Protein AF-0000000069285780 (afdb_homodimer)

Sequence (252 aa):
YLRQAHPSAVRLYVVGGGGLVDELQKEGFICTGGPAEDDEKFTEEGFKSLADAVGEEMFDGVVVGWDTALTYRKVAKSALVFQRHPEAFFYATNDDAADRVGGWMLPGNGPLLGAIEAACAACAPEYLRQAHPSAVRLYVVGGGGLVDELQKEGFICTGGPAEDDEKFTEEGFKSLADAVGEEMFDGVVVGWDTALTYRKVAKSALVFQRHPEAFFYATNDDAADRVGGWMLPGNGPLLGAIEAACAACAPE

Nearest PDB structures (foldseek):
  7po7-assembly4_G  TM=7.158E-01  e=3.261E-06  Mus musculus
  2cfs-assembly1_A-2  TM=8.184E-01  e=3.081E-05  Homo sapiens
  5gyn-assembly1_A  TM=7.881E-01  e=4.528E-05  Homo sapiens
  9em1-assembly1_A  TM=7.673E-01  e=5.148E-05  Homo sapiens
  4bx2-assembly1_B  TM=8.198E-01  e=1.634E-04  Mus musculus

Foldseek 3Di:
DCCVVPVPFAEEEEAAAPVVVVVVVVVRHHYDHHPVCLPPDDDPVVLVVLLVVLLVDDHQAYEYAWHPSDDPVSLLSLLSNCQNPVNHYYYYPDQDQWDDDVPDIGGGRNVVVVSSVVSNVVSHDD/DCCVVPVPFAEEEEAAAPVVVVVVVVVRHHYDHHPVCLPPDDDPVVLVVLLVVLLVDDHQAYEYAWHPSDDPVSLLSLLSNCQNPVNHYYYYPDQDQWDDDVPDIGGGRNVVVVSSVVSNVVSHDD

Solvent-accessible surface area (backbone atoms only — not comparable to full-atom values): 13218 Å² total; per-residue (Å²): 110,66,59,76,77,39,70,84,56,44,30,32,39,33,44,20,37,61,69,56,52,51,54,44,42,73,72,66,36,46,76,42,52,29,62,83,44,52,83,58,76,59,46,78,77,51,46,59,56,46,51,52,52,50,57,73,43,78,49,43,26,40,38,38,43,55,34,68,56,38,37,36,38,60,41,44,49,55,19,42,45,44,55,63,28,74,83,34,45,80,45,64,79,57,63,49,42,49,42,81,53,91,98,40,56,37,59,32,24,23,18,55,49,50,16,40,52,42,18,30,60,51,31,45,74,132,108,65,60,76,78,39,70,84,54,44,29,32,40,33,43,21,38,60,68,57,54,51,56,44,41,72,74,65,36,47,76,42,52,27,63,84,43,51,83,58,78,59,44,77,77,52,46,59,56,46,50,52,53,50,56,74,42,78,47,41,26,38,39,38,43,55,34,68,58,38,36,36,38,59,39,42,48,55,19,39,46,43,55,62,28,73,81,34,44,80,45,64,78,58,62,47,43,49,42,82,54,89,97,39,55,38,59,33,22,23,19,56,49,51,17,40,53,42,18,30,62,52,30,46,74,130

Radius of gyration: 18.23 Å; Cα contacts (8 Å, |Δi|>4): 501; chains: 2; bounding box: 39×51×37 Å

pLDDT: mean 96.33, std 4.17, range [65.5, 98.88]

InterPro domains:
  IPR023214 HAD superfamily [G3DSA:3.40.50.1000] (1-124)
  IPR036412 HAD-like superfamily [SSF56784] (9-120)

Secondary structure (DSSP, 8-state):
-HHHH-TT--EEEEES-HHHHHHHHHTT-EEEEGGGGTTPPP-HHHHHHHHHHHHHS--SEEEE---TT-BHHHHHHHHHHHHH-TT-EEEES----EEEETTEEEE-HHHHHHHHHHHHHHT---/-HHHH-TT--EEEEES-HHHHHHHHHTT-EEEEGGGGTTPPP-HHHHHHHHHHHHHS---EEEE---TT-BHHHHHHHHHHHHH-TT-EEEES----EEEETTEEEE-HHHHHHHHHHHHHHT---

Structure (mmCIF, N/CA/C/O backbone):
data_AF-0000000069285780-model_v1
#
loop_
_entity.id
_entity.type
_entity.pdbx_description
1 polymer 'Phosphoglycerate kinase'
#
loop_
_atom_site.group_PDB
_atom_site.id
_atom_site.type_symbol
_atom_site.label_atom_id
_atom_site.label_alt_id
_atom_site.label_comp_id
_atom_site.label_asym_id
_atom_site.label_entity_id
_atom_site.label_seq_id
_atom_site.pdbx_PDB_ins_code
_atom_site.Cartn_x
_atom_site.Cartn_y
_atom_site.Cartn_z
_atom_site.occupancy
_atom_site.B_iso_or_equiv
_atom_site.auth_seq_id
_atom_site.auth_comp_id
_atom_site.auth_asym_id
_atom_site.auth_atom_id
_atom_site.pdbx_PDB_model_num
ATOM 1 N N . TYR A 1 1 ? 19.891 -16.516 -5.34 1 78.56 1 TYR A N 1
ATOM 2 C CA . TYR A 1 1 ? 19.281 -16.969 -4.098 1 78.56 1 TYR A CA 1
ATOM 3 C C . TYR A 1 1 ? 17.953 -17.656 -4.363 1 78.56 1 TYR A C 1
ATOM 5 O O . TYR A 1 1 ? 17.75 -18.812 -3.998 1 78.56 1 TYR A O 1
ATOM 13 N N . LEU A 1 2 ? 17.016 -17.094 -5.184 1 87.19 2 LEU A N 1
ATOM 14 C CA . LEU A 1 2 ? 15.68 -17.641 -5.391 1 87.19 2 LEU A CA 1
ATOM 15 C C . LEU A 1 2 ? 15.75 -18.969 -6.125 1 87.19 2 LEU A C 1
ATOM 17 O O . LEU A 1 2 ? 15.062 -19.938 -5.746 1 87.19 2 LEU A O 1
ATOM 21 N N . ARG A 1 3 ? 16.672 -19.094 -7.113 1 87.31 3 ARG A N 1
ATOM 22 C CA . ARG A 1 3 ? 16.812 -20.312 -7.906 1 87.31 3 ARG A CA 1
ATOM 23 C C . ARG A 1 3 ? 17.328 -21.453 -7.047 1 87.31 3 ARG A C 1
ATOM 25 O O . ARG A 1 3 ? 16.922 -22.609 -7.238 1 87.31 3 ARG A O 1
ATOM 32 N N . GLN A 1 4 ? 18.203 -21.141 -6.043 1 88.06 4 GLN A N 1
ATOM 33 C CA . GLN A 1 4 ? 18.719 -22.156 -5.148 1 88.06 4 GLN A CA 1
ATOM 34 C C . GLN A 1 4 ? 17.656 -22.641 -4.168 1 88.06 4 GLN A C 1
ATOM 36 O O . GLN A 1 4 ? 17.531 -23.844 -3.912 1 88.06 4 GLN A O 1
ATOM 41 N N . ALA A 1 5 ? 16.812 -21.719 -3.67 1 90.56 5 ALA A N 1
ATOM 42 C CA . ALA A 1 5 ? 15.797 -22.031 -2.666 1 90.56 5 ALA A CA 1
ATOM 43 C C . ALA A 1 5 ? 14.586 -22.688 -3.303 1 90.56 5 ALA A C 1
ATOM 45 O O . ALA A 1 5 ? 13.906 -23.516 -2.668 1 90.56 5 ALA A O 1
ATOM 46 N N . HIS A 1 6 ? 14.297 -22.266 -4.578 1 93.56 6 HIS A N 1
ATOM 47 C CA . HIS A 1 6 ? 13.148 -22.781 -5.312 1 93.56 6 HIS A CA 1
ATOM 48 C C . HIS A 1 6 ? 13.539 -23.203 -6.723 1 93.56 6 HIS A C 1
ATOM 50 O O . HIS A 1 6 ? 13.125 -22.578 -7.703 1 93.56 6 HIS A O 1
ATOM 56 N N . PRO A 1 7 ? 14.203 -24.297 -6.844 1 91 7 PRO A N 1
ATOM 57 C CA . PRO A 1 7 ? 14.789 -24.719 -8.117 1 91 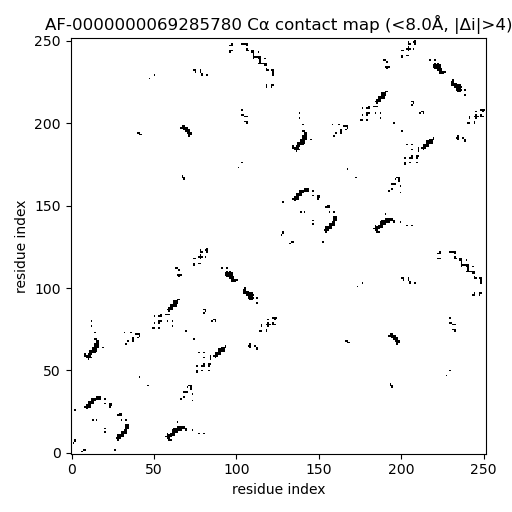7 PRO A CA 1
ATOM 58 C C . PRO A 1 7 ? 13.734 -25.031 -9.18 1 91 7 PRO A C 1
ATOM 60 O O . PRO A 1 7 ? 14.008 -24.922 -10.375 1 91 7 PRO A O 1
ATOM 63 N N . SER A 1 8 ? 12.516 -25.359 -8.781 1 93.88 8 SER A N 1
ATOM 64 C CA . SER A 1 8 ? 11.5 -25.75 -9.75 1 93.88 8 SER A CA 1
ATOM 65 C C . SER A 1 8 ? 10.617 -24.578 -10.133 1 93.88 8 SER A C 1
ATOM 67 O O . SER A 1 8 ? 9.781 -24.688 -11.031 1 93.88 8 SER A O 1
ATOM 69 N N . ALA A 1 9 ? 10.812 -23.453 -9.5 1 96 9 ALA A N 1
ATOM 70 C CA . ALA A 1 9 ? 9.969 -22.281 -9.758 1 96 9 ALA A CA 1
ATOM 71 C C . ALA A 1 9 ? 10.227 -21.719 -11.156 1 96 9 ALA A C 1
ATOM 73 O O . ALA A 1 9 ? 11.367 -21.656 -11.609 1 96 9 ALA A O 1
ATOM 74 N N . VAL A 1 10 ? 9.164 -21.344 -11.812 1 96.56 10 VAL A N 1
ATOM 75 C CA . VAL A 1 10 ? 9.281 -20.812 -13.164 1 96.56 10 VAL A CA 1
ATOM 76 C C . VAL A 1 10 ? 8.531 -19.484 -13.273 1 96.56 10 VAL A C 1
ATOM 78 O O . VAL A 1 10 ? 9.07 -18.5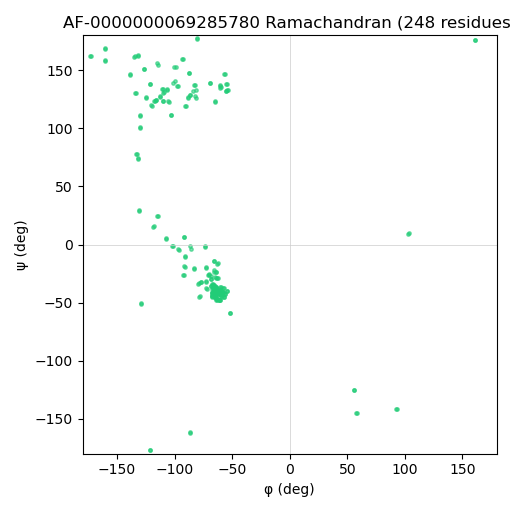 -13.781 1 96.56 10 VAL A O 1
ATOM 81 N N . ARG A 1 11 ? 7.289 -19.422 -12.852 1 98.25 11 ARG A N 1
ATOM 82 C CA . ARG A 1 11 ? 6.406 -18.281 -13.023 1 98.25 11 ARG A CA 1
ATOM 83 C C . ARG A 1 11 ? 6.227 -17.516 -11.719 1 98.25 11 ARG A C 1
ATOM 85 O O . ARG A 1 11 ? 5.805 -18.094 -10.711 1 98.25 11 ARG A O 1
ATOM 92 N N . LEU A 1 12 ? 6.562 -16.25 -11.781 1 98.56 12 LEU A N 1
ATOM 93 C CA . LEU A 1 12 ? 6.516 -15.422 -10.578 1 98.56 12 LEU A CA 1
ATOM 94 C C . LEU A 1 12 ? 5.582 -14.234 -10.773 1 98.56 12 LEU A C 1
ATOM 96 O O . LEU A 1 12 ? 5.559 -13.633 -11.852 1 98.56 12 LEU A O 1
ATOM 100 N N . TYR A 1 13 ? 4.801 -13.914 -9.812 1 98.81 13 TYR A N 1
ATOM 101 C CA . TYR A 1 13 ? 4.18 -12.594 -9.727 1 98.81 13 TYR A CA 1
ATOM 102 C C . TYR A 1 13 ? 5.086 -11.617 -8.992 1 98.81 13 TYR A C 1
ATOM 104 O O . TYR A 1 13 ? 5.527 -11.883 -7.875 1 98.81 13 TYR A O 1
ATOM 112 N N . VAL A 1 14 ? 5.359 -10.492 -9.602 1 98.88 14 VAL A N 1
ATOM 113 C CA . VAL A 1 14 ? 6.355 -9.562 -9.078 1 98.88 14 VAL A CA 1
ATOM 114 C C . VAL A 1 14 ? 5.691 -8.234 -8.727 1 98.88 14 VAL A C 1
ATOM 116 O O . VAL A 1 14 ? 4.969 -7.66 -9.547 1 98.88 14 VAL A O 1
ATOM 119 N N . VAL A 1 15 ? 5.84 -7.832 -7.523 1 98.81 15 VAL A N 1
ATOM 120 C CA . VAL A 1 15 ? 5.609 -6.457 -7.102 1 98.81 15 VAL A CA 1
ATOM 121 C C . VAL A 1 15 ? 6.941 -5.742 -6.914 1 98.81 15 VAL A C 1
ATOM 123 O O . VAL A 1 15 ? 7.707 -6.066 -6 1 98.81 15 VAL A O 1
ATOM 126 N N . GLY A 1 16 ? 7.234 -4.824 -7.719 1 98.62 16 GLY A N 1
ATOM 127 C CA . GLY A 1 16 ? 8.531 -4.172 -7.746 1 98.62 16 GLY A CA 1
ATOM 128 C C . GLY A 1 16 ? 8.812 -3.443 -9.047 1 98.62 16 GLY A C 1
ATOM 129 O O . GLY A 1 16 ? 7.992 -3.479 -9.969 1 98.62 16 GLY A O 1
ATOM 130 N N . GLY A 1 17 ? 9.906 -2.785 -9.086 1 97.75 17 GLY A N 1
ATOM 131 C CA . GLY A 1 17 ? 10.266 -1.99 -10.258 1 97.75 17 GLY A CA 1
ATOM 132 C C . GLY A 1 17 ? 10.852 -2.816 -11.383 1 97.75 17 GLY A C 1
ATOM 133 O O . GLY A 1 17 ? 10.969 -4.039 -11.266 1 97.75 17 GLY A O 1
ATOM 134 N N . GLY A 1 18 ? 11.125 -2.1 -12.477 1 97.94 18 GLY A N 1
ATOM 135 C CA . GLY A 1 18 ? 11.656 -2.744 -13.664 1 97.94 18 GLY A CA 1
ATOM 136 C C . GLY A 1 18 ? 12.969 -3.453 -13.43 1 97.94 18 GLY A C 1
ATOM 137 O O . GLY A 1 18 ? 13.234 -4.504 -14.016 1 97.94 18 GLY A O 1
ATOM 138 N N . GLY A 1 19 ? 13.836 -2.898 -12.594 1 97.81 19 GLY A N 1
ATOM 139 C CA . GLY A 1 19 ? 15.109 -3.521 -12.281 1 97.81 19 GLY A CA 1
ATOM 140 C C . GLY A 1 19 ? 14.969 -4.906 -11.688 1 97.81 19 GLY A C 1
ATOM 141 O O . GLY A 1 19 ? 15.719 -5.82 -12.039 1 97.81 19 GLY A O 1
ATOM 142 N N . LEU A 1 20 ? 14.016 -5.066 -10.797 1 98.06 20 LEU A N 1
ATOM 143 C CA . LEU A 1 20 ? 13.766 -6.367 -10.188 1 98.06 20 LEU A CA 1
ATOM 144 C C . LEU A 1 20 ? 13.289 -7.375 -11.227 1 98.06 20 LEU A C 1
ATOM 146 O O . LEU A 1 20 ? 13.773 -8.508 -11.273 1 98.06 20 LEU A O 1
ATOM 150 N N . VAL A 1 21 ? 12.344 -6.969 -12.094 1 98.44 21 VAL A N 1
ATOM 151 C CA . VAL A 1 21 ? 11.82 -7.84 -13.141 1 98.44 21 VAL A CA 1
ATOM 152 C C . VAL A 1 21 ? 12.953 -8.273 -14.062 1 98.44 21 VAL A C 1
ATOM 154 O O . VAL A 1 21 ? 13.078 -9.461 -14.383 1 98.44 21 VAL A O 1
ATOM 157 N N . ASP A 1 22 ? 13.82 -7.363 -14.43 1 98.38 22 ASP A N 1
ATOM 158 C CA . ASP A 1 22 ? 14.953 -7.656 -15.312 1 98.38 22 ASP A CA 1
ATOM 159 C C . ASP A 1 22 ? 15.875 -8.695 -14.688 1 98.38 22 ASP A C 1
ATOM 161 O O . ASP A 1 22 ? 16.312 -9.633 -15.359 1 98.38 22 ASP A O 1
ATOM 165 N N . GLU A 1 23 ? 16.203 -8.461 -13.43 1 97.38 23 GLU A N 1
ATOM 166 C CA . GLU A 1 23 ? 17.094 -9.367 -12.719 1 97.38 23 GLU A CA 1
ATOM 167 C C . GLU A 1 23 ? 16.531 -10.773 -12.664 1 97.38 23 GLU A C 1
ATOM 169 O O . GLU A 1 23 ? 17.234 -11.75 -12.906 1 97.38 23 GLU A O 1
ATOM 174 N N . LEU A 1 24 ? 15.242 -10.93 -12.375 1 97.81 24 LEU A N 1
ATOM 175 C CA . LEU A 1 24 ? 14.586 -12.227 -12.273 1 97.81 24 LEU A CA 1
ATOM 176 C C . LEU A 1 24 ? 14.531 -12.914 -13.633 1 97.81 24 LEU A C 1
ATOM 178 O O . LEU A 1 24 ? 14.75 -14.125 -13.734 1 97.81 24 LEU A O 1
ATOM 182 N N . GLN A 1 25 ? 14.227 -12.102 -14.664 1 97.69 25 GLN A N 1
ATOM 183 C CA . GLN A 1 25 ? 14.156 -12.656 -16.016 1 97.69 25 GLN A CA 1
ATOM 184 C C . GLN A 1 25 ? 15.531 -13.148 -16.469 1 97.69 25 GLN A C 1
ATOM 186 O O . GLN A 1 25 ? 15.625 -14.156 -17.172 1 97.69 25 GLN A O 1
ATOM 191 N N . LYS A 1 26 ? 16.562 -12.461 -16.078 1 96.69 26 LYS A N 1
ATOM 192 C CA . LYS A 1 26 ? 17.922 -12.883 -16.391 1 96.69 26 LYS A CA 1
ATOM 193 C C . LYS A 1 26 ? 18.234 -14.234 -15.75 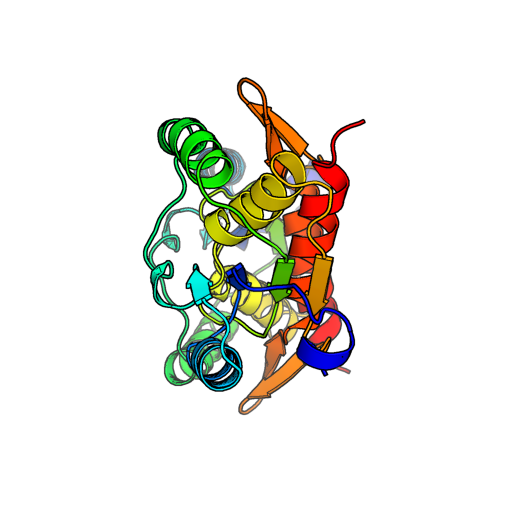1 96.69 26 LYS A C 1
ATOM 195 O O . LYS A 1 26 ? 19.031 -15.008 -16.281 1 96.69 26 LYS A O 1
ATOM 200 N N . GLU A 1 27 ? 17.578 -14.477 -14.648 1 95.88 27 GLU A N 1
ATOM 201 C CA . GLU A 1 27 ? 17.781 -15.734 -13.938 1 95.88 27 GLU A CA 1
ATOM 202 C C . GLU A 1 27 ? 16.875 -16.828 -14.477 1 95.88 27 GLU A C 1
ATOM 204 O O . GLU A 1 27 ? 16.828 -17.938 -13.922 1 95.88 27 GLU A O 1
ATOM 209 N N . GLY A 1 28 ? 16.016 -16.516 -15.469 1 95.88 28 GLY A N 1
ATOM 210 C CA . GLY A 1 28 ? 15.25 -17.531 -16.172 1 95.88 28 GLY A CA 1
ATOM 211 C C . GLY A 1 28 ? 13.797 -17.609 -15.734 1 95.88 28 GLY A C 1
ATOM 212 O O . GLY A 1 28 ? 13.07 -18.516 -16.125 1 95.88 28 GLY A O 1
ATOM 213 N N . PHE A 1 29 ? 13.359 -16.688 -14.961 1 97.81 29 PHE A N 1
ATOM 214 C CA . PHE A 1 29 ? 11.977 -16.703 -14.5 1 97.81 29 PHE A CA 1
ATOM 215 C C . PHE A 1 29 ? 11.062 -15.992 -15.5 1 97.81 29 PHE A C 1
ATOM 217 O O . PHE A 1 29 ? 11.492 -15.062 -16.188 1 97.81 29 PHE A O 1
ATOM 224 N N . ILE A 1 30 ? 9.859 -16.469 -15.586 1 97.88 30 ILE A N 1
ATOM 225 C CA . ILE A 1 30 ? 8.789 -15.75 -16.266 1 97.88 30 ILE A CA 1
ATOM 226 C C . ILE A 1 30 ? 8.047 -14.867 -15.258 1 97.88 30 ILE A C 1
ATOM 228 O O . ILE A 1 30 ? 7.492 -15.359 -14.273 1 97.88 30 ILE A O 1
ATOM 232 N N . CYS A 1 31 ? 8.086 -13.586 -15.516 1 98.12 31 CYS A N 1
ATOM 233 C CA . CYS A 1 31 ? 7.551 -12.641 -14.539 1 98.12 31 CYS A CA 1
ATOM 234 C C . CYS A 1 31 ? 6.266 -12 -15.047 1 98.12 31 CYS A C 1
ATOM 236 O O . CYS A 1 31 ? 6.176 -11.609 -16.219 1 98.12 31 CYS A O 1
ATOM 238 N N . THR A 1 32 ? 5.289 -11.961 -14.203 1 98 32 THR A N 1
ATOM 239 C CA . THR A 1 32 ? 4.094 -11.141 -14.359 1 98 32 THR A CA 1
ATOM 240 C C . THR A 1 32 ? 4.023 -10.07 -13.273 1 98 32 THR A C 1
ATOM 242 O O . THR A 1 32 ? 4.637 -10.219 -12.211 1 98 32 THR A O 1
ATOM 245 N N . GLY A 1 33 ? 3.346 -9 -13.578 1 98.06 33 GLY A N 1
ATOM 246 C CA . GLY A 1 33 ? 3.299 -7.887 -12.641 1 98.06 33 GLY A CA 1
ATOM 247 C C . GLY A 1 33 ? 4.371 -6.844 -12.898 1 98.06 33 GLY A C 1
ATOM 248 O O . GLY A 1 33 ? 4.691 -6.547 -14.055 1 98.06 33 GLY A O 1
ATOM 249 N N . GLY A 1 34 ? 4.902 -6.324 -11.82 1 98.19 34 GLY A N 1
ATOM 250 C CA . GLY A 1 34 ? 5.879 -5.266 -12.008 1 98.19 34 GLY A CA 1
ATOM 251 C C . GLY A 1 34 ? 5.332 -4.074 -12.773 1 98.19 34 GLY A C 1
ATOM 252 O O . GLY A 1 34 ? 4.16 -3.727 -12.633 1 98.19 34 GLY A O 1
ATOM 253 N N . PRO A 1 35 ? 6.18 -3.447 -13.578 1 98.44 35 PRO A N 1
ATOM 254 C CA . PRO A 1 35 ? 5.789 -2.217 -14.273 1 98.44 35 PRO A CA 1
ATOM 255 C C . PRO A 1 35 ? 4.652 -2.434 -15.266 1 98.44 35 PRO A C 1
ATOM 257 O O . PRO A 1 35 ? 3.904 -1.501 -15.57 1 98.44 35 PRO A O 1
ATOM 260 N N . ALA A 1 36 ? 4.504 -3.688 -15.727 1 98.06 36 ALA A N 1
ATOM 261 C CA . ALA A 1 36 ? 3.453 -4.004 -16.688 1 98.06 36 ALA A CA 1
ATOM 262 C C . ALA A 1 36 ? 2.068 -3.752 -16.109 1 98.06 36 ALA A C 1
ATOM 264 O O . ALA A 1 36 ? 1.09 -3.607 -16.844 1 98.06 36 ALA A O 1
ATOM 265 N N . GLU A 1 37 ? 1.956 -3.617 -14.805 1 98.19 37 GLU A N 1
ATOM 266 C CA . GLU A 1 37 ? 0.655 -3.459 -14.164 1 98.19 37 GLU A CA 1
ATOM 267 C C . GLU A 1 37 ? 0.557 -2.121 -13.438 1 98.19 37 GLU A C 1
ATOM 269 O O . GLU A 1 37 ? -0.359 -1.905 -12.641 1 98.19 37 GLU A O 1
ATOM 274 N N . ASP A 1 38 ? 1.456 -1.188 -13.719 1 97.81 38 ASP A N 1
ATOM 275 C CA . ASP A 1 38 ? 1.522 0.083 -13.008 1 97.81 38 ASP A CA 1
ATOM 276 C C . ASP A 1 38 ? 0.26 0.911 -13.242 1 97.81 38 ASP A C 1
ATOM 278 O O . ASP A 1 38 ? -0.152 1.683 -12.367 1 97.81 38 ASP A O 1
ATOM 282 N N . ASP A 1 39 ? -0.325 0.697 -14.367 1 97.12 39 ASP A N 1
ATOM 283 C CA . ASP A 1 39 ? -1.431 1.574 -14.734 1 97.12 39 ASP A CA 1
ATOM 284 C C . ASP A 1 39 ? -2.77 0.849 -14.625 1 97.12 39 ASP A C 1
ATOM 286 O O . ASP A 1 39 ? -3.803 1.375 -15.039 1 97.12 39 ASP A O 1
ATOM 290 N N . GLU A 1 40 ? -2.742 -0.393 -14.117 1 96.94 40 GLU A N 1
ATOM 291 C CA . GLU A 1 40 ? -3.979 -1.154 -13.953 1 96.94 40 GLU A CA 1
ATOM 292 C C . GLU A 1 40 ? -4.707 -0.767 -12.672 1 96.94 40 GLU A C 1
ATOM 294 O O . GLU A 1 40 ? -4.121 -0.799 -11.586 1 96.94 40 GLU A O 1
ATOM 299 N N . LYS A 1 41 ? -5.988 -0.427 -12.789 1 96.38 41 LYS A N 1
ATOM 300 C CA . LYS A 1 41 ? -6.785 0.014 -11.648 1 96.38 41 LYS A CA 1
ATOM 301 C C . LYS A 1 41 ? -7.664 -1.117 -11.125 1 96.38 41 LYS A C 1
ATOM 303 O O . LYS A 1 41 ? -8.055 -2.01 -11.883 1 96.38 41 LYS A O 1
ATOM 308 N N . PHE A 1 42 ? -7.945 -1.022 -9.875 1 97.69 42 PHE A N 1
ATOM 309 C CA . PHE A 1 42 ? -8.867 -1.977 -9.266 1 97.69 42 PHE A CA 1
ATOM 310 C C . PHE A 1 42 ? -10.312 -1.571 -9.516 1 97.69 42 PHE A C 1
ATOM 312 O O . PHE A 1 42 ? -10.656 -0.394 -9.406 1 97.69 42 PHE A O 1
ATOM 319 N N . THR A 1 43 ? -11.125 -2.555 -9.844 1 94.81 43 THR A N 1
ATOM 320 C CA . THR A 1 43 ? -12.578 -2.479 -9.797 1 94.81 43 THR A CA 1
ATOM 321 C C . THR A 1 43 ? -13.172 -3.771 -9.242 1 94.81 43 THR A C 1
ATOM 323 O O . THR A 1 43 ? -12.609 -4.852 -9.438 1 94.81 43 THR A O 1
ATOM 326 N N . GLU A 1 44 ? -14.211 -3.613 -8.578 1 91.12 44 GLU A N 1
ATOM 327 C CA . GLU A 1 44 ? -14.852 -4.805 -8.031 1 91.12 44 GLU A CA 1
ATOM 328 C C . GLU A 1 44 ? -15.234 -5.781 -9.141 1 91.12 44 GLU A C 1
ATOM 330 O O . GLU A 1 44 ? -15.055 -6.992 -9 1 91.12 44 GLU A O 1
ATOM 335 N N . GLU A 1 45 ? -15.758 -5.246 -10.203 1 91.12 45 GLU A N 1
ATOM 336 C CA . GLU A 1 45 ? -16.109 -6.074 -11.352 1 91.12 45 GLU A CA 1
ATOM 337 C C . GLU A 1 45 ? -14.883 -6.785 -11.922 1 91.12 45 GLU A C 1
ATOM 339 O O . GLU A 1 45 ? -14.953 -7.961 -12.281 1 91.12 45 GLU A O 1
ATOM 344 N N . GLY A 1 46 ? -13.797 -6.102 -11.945 1 95.25 46 GLY A N 1
ATOM 345 C CA . GLY A 1 46 ? -12.562 -6.648 -12.477 1 95.25 46 GLY A CA 1
ATOM 346 C C . GLY A 1 46 ? -11.938 -7.695 -11.578 1 95.25 46 GLY A C 1
ATOM 347 O O . GLY A 1 46 ? -11.18 -8.547 -12.039 1 95.25 46 GLY A O 1
ATOM 348 N N . PHE A 1 47 ? -12.367 -7.633 -10.328 1 95.62 47 PHE A N 1
ATOM 349 C CA . PHE A 1 47 ? -11.75 -8.523 -9.352 1 95.62 47 PHE A CA 1
ATOM 350 C C . PHE A 1 47 ? -12.125 -9.977 -9.633 1 95.62 47 PHE A C 1
ATOM 352 O O . PHE A 1 47 ? -11.289 -10.867 -9.5 1 95.62 47 PHE A O 1
ATOM 359 N N . LYS A 1 48 ? -13.305 -10.266 -10.086 1 90.62 48 LYS A N 1
ATOM 360 C CA . LYS A 1 48 ? -13.734 -11.633 -10.406 1 90.62 48 LYS A CA 1
ATOM 361 C C . LYS A 1 48 ? -12.969 -12.172 -11.617 1 90.62 48 LYS A C 1
ATOM 363 O O . LYS A 1 48 ? -12.469 -13.297 -11.578 1 90.62 48 LYS A O 1
ATOM 368 N N . SER A 1 49 ? -12.891 -11.305 -12.547 1 94.88 49 SER A N 1
ATOM 369 C CA . SER A 1 49 ? -12.141 -11.695 -13.734 1 94.88 49 SER A CA 1
ATOM 370 C C . SER A 1 49 ? -10.664 -11.906 -13.406 1 94.88 49 SER A C 1
ATOM 372 O O . SER A 1 49 ? -10.031 -12.82 -13.938 1 94.88 49 SER A O 1
ATOM 374 N N . LEU A 1 50 ? -10.148 -11.094 -12.539 1 97.06 50 LEU A N 1
ATOM 375 C CA . LEU A 1 50 ? -8.758 -11.203 -12.117 1 97.06 50 LEU A CA 1
ATOM 376 C C . LEU A 1 50 ? -8.508 -12.523 -11.398 1 97.06 50 LEU A C 1
ATOM 378 O O . LEU A 1 50 ? -7.496 -13.188 -11.648 1 97.06 50 LEU A O 1
ATOM 382 N N . ALA A 1 51 ? -9.391 -12.875 -10.555 1 95.94 51 ALA A N 1
ATOM 383 C CA . ALA A 1 51 ? -9.273 -14.133 -9.812 1 95.94 51 ALA A CA 1
ATOM 384 C C . ALA A 1 51 ? -9.234 -15.328 -10.766 1 95.94 51 ALA A C 1
ATOM 386 O O . ALA A 1 51 ? -8.453 -16.266 -10.57 1 95.94 51 ALA A O 1
ATOM 387 N N . ASP A 1 52 ? -10.078 -15.273 -11.773 1 95.69 52 ASP A N 1
ATOM 388 C CA . ASP A 1 52 ? -10.109 -16.344 -12.766 1 95.69 52 ASP A CA 1
ATOM 389 C C . ASP A 1 52 ? -8.789 -16.406 -13.539 1 95.69 52 ASP A C 1
ATOM 391 O O . ASP A 1 52 ? -8.234 -17.5 -13.727 1 95.69 52 ASP A O 1
ATOM 395 N N . ALA A 1 53 ? -8.344 -15.281 -13.938 1 96.94 53 ALA A N 1
ATOM 396 C CA . ALA A 1 53 ? -7.098 -15.211 -14.695 1 96.94 53 ALA A CA 1
ATOM 397 C C . ALA A 1 53 ? -5.926 -15.75 -13.883 1 96.94 53 ALA A C 1
ATOM 399 O O . ALA A 1 53 ? -5.082 -16.484 -14.406 1 96.94 53 ALA A O 1
ATOM 400 N N . VAL A 1 54 ? -5.887 -15.391 -12.602 1 97.81 54 VAL A N 1
ATOM 401 C CA . VAL A 1 54 ? -4.828 -15.844 -11.711 1 97.81 54 VAL A CA 1
ATOM 402 C C . VAL A 1 54 ? -4.898 -17.359 -11.555 1 97.81 54 VAL A C 1
ATOM 404 O O . VAL A 1 54 ? -3.867 -18.031 -11.477 1 97.81 54 VAL A O 1
ATOM 407 N N . GLY A 1 55 ? -6.094 -17.859 -11.523 1 96.56 55 GLY A N 1
ATOM 408 C CA . GLY A 1 55 ? -6.281 -19.297 -11.398 1 96.56 55 GLY A CA 1
ATOM 409 C C . GLY A 1 55 ? -5.84 -20.062 -12.633 1 96.56 55 GLY A C 1
ATOM 410 O O . GLY A 1 55 ? -5.434 -21.234 -12.531 1 96.56 55 GLY A O 1
ATOM 411 N N . GLU A 1 56 ? -5.945 -19.406 -13.75 1 96.56 56 GLU A N 1
ATOM 412 C CA . GLU A 1 56 ?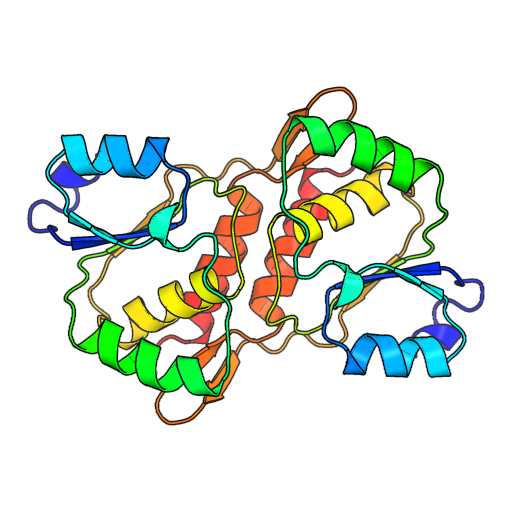 -5.641 -20.047 -15.016 1 96.56 56 GLU A CA 1
ATOM 413 C C . GLU A 1 56 ? -4.141 -20.031 -15.305 1 96.56 56 GLU A C 1
ATOM 415 O O . GLU A 1 56 ? -3.643 -20.828 -16.109 1 96.56 56 GLU A O 1
ATOM 420 N N . GLU A 1 57 ? -3.494 -19.109 -14.633 1 95.38 57 GLU A N 1
ATOM 421 C CA . GLU A 1 57 ? -2.045 -19 -14.773 1 95.38 57 GLU A CA 1
ATOM 422 C C . GLU A 1 57 ? -1.327 -19.672 -13.609 1 95.38 57 GLU A C 1
ATOM 424 O O . GLU A 1 57 ? -1.821 -19.656 -12.477 1 95.38 57 GLU A O 1
ATOM 429 N N . MET A 1 58 ? -0.314 -20.312 -13.812 1 94.5 58 MET A N 1
ATOM 430 C CA . MET A 1 58 ? 0.457 -20.875 -12.711 1 94.5 58 MET A CA 1
ATOM 431 C C . MET A 1 58 ? 1.407 -19.844 -12.125 1 94.5 58 MET A C 1
ATOM 433 O O . MET A 1 58 ? 2.047 -19.094 -12.859 1 94.5 58 MET A O 1
ATOM 437 N N . PHE A 1 59 ? 1.403 -19.75 -10.844 1 98.25 59 PHE A N 1
ATOM 438 C CA . PHE A 1 59 ? 2.377 -18.953 -10.117 1 98.25 59 PHE A CA 1
ATOM 439 C C . PHE A 1 59 ? 3.104 -19.797 -9.078 1 98.25 59 PHE A C 1
ATOM 441 O O . PHE A 1 59 ? 2.471 -20.422 -8.227 1 98.25 59 PHE A O 1
ATOM 448 N N . ASP A 1 60 ? 4.418 -19.734 -9.164 1 98.19 60 ASP A N 1
ATOM 449 C CA . ASP A 1 60 ? 5.234 -20.5 -8.219 1 98.19 60 ASP A CA 1
ATOM 450 C C . ASP A 1 60 ? 5.586 -19.656 -6.992 1 98.19 60 ASP A C 1
ATOM 452 O O . ASP A 1 60 ? 5.98 -20.203 -5.957 1 98.19 60 ASP A O 1
ATOM 456 N N . GLY A 1 61 ? 5.449 -18.328 -7.137 1 98.12 61 GLY A N 1
ATOM 457 C CA . GLY A 1 61 ? 5.793 -17.469 -6.016 1 98.12 61 GLY A CA 1
ATOM 458 C C . GLY A 1 61 ? 5.441 -16.016 -6.254 1 98.12 61 GLY A C 1
ATOM 459 O O . GLY A 1 61 ? 5.156 -15.617 -7.387 1 98.12 61 GLY A O 1
ATOM 460 N N . VAL A 1 62 ? 5.383 -15.297 -5.188 1 98.69 62 VAL A N 1
ATOM 461 C CA . VAL A 1 62 ? 5.266 -13.836 -5.18 1 98.69 62 VAL A CA 1
ATOM 462 C C . VAL A 1 62 ? 6.57 -13.219 -4.676 1 98.69 62 VAL A C 1
ATOM 464 O O . VAL A 1 62 ? 7.066 -13.578 -3.607 1 98.69 62 VAL A O 1
ATOM 467 N N . VAL A 1 63 ? 7.133 -12.375 -5.484 1 98.69 63 VAL A N 1
ATOM 468 C CA . VAL A 1 63 ? 8.367 -11.68 -5.129 1 98.69 63 VAL A CA 1
ATOM 469 C C . VAL A 1 63 ? 8.086 -10.188 -4.957 1 98.69 63 VAL A C 1
ATOM 471 O O . VAL A 1 63 ? 7.527 -9.547 -5.852 1 98.69 63 VAL A O 1
ATOM 474 N N . VAL A 1 64 ? 8.5 -9.664 -3.83 1 98.75 64 VAL A N 1
ATOM 475 C CA . VAL A 1 64 ? 8.164 -8.281 -3.484 1 98.75 64 VAL A CA 1
ATOM 476 C C . VAL A 1 64 ? 9.453 -7.477 -3.299 1 98.75 64 VAL A C 1
ATOM 478 O O . VAL A 1 64 ? 10.297 -7.832 -2.477 1 98.75 64 VAL A O 1
ATOM 481 N N . GLY A 1 65 ? 9.609 -6.477 -4.082 1 98.5 65 GLY A N 1
ATOM 482 C CA . GLY A 1 65 ? 10.625 -5.449 -3.922 1 98.5 65 GLY A CA 1
ATOM 483 C C . GLY A 1 65 ? 10.047 -4.055 -3.791 1 98.5 65 GLY A C 1
ATOM 484 O O . GLY A 1 65 ? 8.828 -3.893 -3.646 1 98.5 65 GLY A O 1
ATOM 485 N N . TRP A 1 66 ? 10.922 -3.131 -3.717 1 98.19 66 TRP A N 1
ATOM 486 C CA . TRP A 1 66 ? 10.477 -1.742 -3.645 1 98.19 66 TRP A CA 1
ATOM 487 C C . TRP A 1 66 ? 9.773 -1.327 -4.934 1 98.19 66 TRP A C 1
ATOM 489 O O . TRP A 1 66 ? 10.305 -1.513 -6.027 1 98.19 66 TRP A O 1
ATOM 499 N N . ASP A 1 67 ? 8.523 -0.869 -4.793 1 98.44 67 ASP A N 1
ATOM 500 C CA . ASP A 1 67 ? 7.691 -0.523 -5.938 1 98.44 67 ASP A CA 1
ATOM 501 C C . ASP A 1 67 ? 7.074 0.864 -5.77 1 98.44 67 ASP A C 1
ATOM 503 O O . ASP A 1 67 ? 6.043 1.014 -5.113 1 98.44 67 ASP A O 1
ATOM 507 N N . THR A 1 68 ? 7.648 1.89 -6.438 1 97.94 68 THR A N 1
ATOM 508 C CA . THR A 1 68 ? 7.141 3.252 -6.316 1 97.94 68 THR A CA 1
ATOM 509 C C . THR A 1 68 ? 5.824 3.408 -7.074 1 97.94 68 THR A C 1
ATOM 511 O O . THR A 1 68 ? 5.203 4.473 -7.039 1 97.94 68 THR A O 1
ATOM 514 N N . ALA A 1 69 ? 5.383 2.365 -7.73 1 98.19 69 ALA A N 1
ATOM 515 C CA . ALA A 1 69 ? 4.09 2.346 -8.406 1 98.19 69 ALA A CA 1
ATOM 516 C C . ALA A 1 69 ? 3.143 1.346 -7.75 1 98.19 69 ALA A C 1
ATOM 518 O O . ALA A 1 69 ? 2.232 0.827 -8.398 1 98.19 69 ALA A O 1
ATOM 519 N N . LEU A 1 70 ? 3.344 1.037 -6.527 1 98.56 70 LEU A N 1
ATOM 520 C CA . LEU A 1 70 ? 2.449 0.132 -5.812 1 98.56 70 LEU A CA 1
ATOM 521 C C . LEU A 1 70 ? 1.008 0.625 -5.883 1 98.56 70 LEU A C 1
ATOM 523 O O . LEU A 1 70 ? 0.746 1.817 -5.719 1 98.56 70 LEU A O 1
ATOM 527 N N . THR A 1 71 ? 0.126 -0.309 -6.09 1 98.44 71 THR A N 1
ATOM 528 C CA . THR A 1 71 ? -1.306 -0.028 -6.082 1 98.44 71 THR A CA 1
ATOM 529 C C . THR A 1 71 ? -2.051 -1.044 -5.223 1 98.44 71 THR A C 1
ATOM 531 O O . THR A 1 71 ? -1.528 -2.121 -4.93 1 98.44 71 THR A O 1
ATOM 534 N N . TYR A 1 72 ? -3.24 -0.64 -4.898 1 98.69 72 TYR A N 1
ATOM 535 C CA . TYR A 1 72 ? -4.105 -1.599 -4.219 1 98.69 72 TYR A CA 1
ATOM 536 C C . TYR A 1 72 ? -4.293 -2.855 -5.059 1 98.69 72 TYR A C 1
ATOM 538 O O . TYR A 1 72 ? -4.359 -3.965 -4.523 1 98.69 72 TYR A O 1
ATOM 546 N N . ARG A 1 73 ? -4.395 -2.719 -6.348 1 98.56 73 ARG A N 1
ATOM 547 C CA . ARG A 1 73 ? -4.617 -3.859 -7.23 1 98.56 73 ARG A CA 1
ATOM 548 C C . ARG A 1 73 ? -3.482 -4.871 -7.117 1 98.56 73 ARG A C 1
ATOM 550 O O . ARG A 1 73 ? -3.721 -6.078 -7.09 1 98.56 73 ARG A O 1
ATOM 557 N N . LYS A 1 74 ? -2.262 -4.355 -7.074 1 98.69 74 LYS A N 1
ATOM 558 C CA . LYS A 1 74 ? -1.119 -5.258 -6.945 1 98.69 74 LYS A CA 1
ATOM 559 C C . LYS A 1 74 ? -1.15 -5.996 -5.613 1 98.69 74 LYS A C 1
ATOM 561 O O . LYS A 1 74 ? -0.792 -7.176 -5.539 1 98.69 74 LYS A O 1
ATOM 566 N N . VAL A 1 75 ? -1.596 -5.293 -4.523 1 98.75 75 VAL A N 1
ATOM 567 C CA . VAL A 1 75 ? -1.741 -5.922 -3.215 1 98.75 75 VAL A CA 1
ATOM 568 C C . VAL A 1 75 ? -2.805 -7.016 -3.283 1 98.75 75 VAL A C 1
ATOM 570 O O . VAL A 1 75 ? -2.564 -8.148 -2.861 1 98.75 75 VAL A O 1
ATOM 573 N N . ALA A 1 76 ? -3.93 -6.703 -3.863 1 98.56 76 ALA A N 1
ATOM 574 C CA . ALA A 1 76 ? -5.043 -7.645 -3.967 1 98.56 76 ALA A CA 1
ATOM 575 C C . ALA A 1 76 ? -4.656 -8.859 -4.809 1 98.56 76 ALA A C 1
ATOM 577 O O . ALA A 1 76 ? -5 -9.992 -4.469 1 98.56 76 ALA A O 1
ATOM 578 N N . LYS A 1 77 ? -3.949 -8.602 -5.91 1 98.56 77 LYS A N 1
ATOM 579 C CA . LYS A 1 77 ? -3.559 -9.711 -6.777 1 98.56 77 LYS A CA 1
ATOM 580 C C . LYS A 1 77 ? -2.564 -10.633 -6.082 1 98.56 77 LYS A C 1
ATOM 582 O O . LYS A 1 77 ? -2.605 -11.852 -6.266 1 98.56 77 LYS A O 1
ATOM 587 N N . SER A 1 78 ? -1.682 -10.055 -5.309 1 98.69 78 SER A N 1
ATOM 588 C CA . SER A 1 78 ? -0.774 -10.891 -4.527 1 98.69 78 SER A CA 1
ATOM 589 C C . SER A 1 78 ? -1.544 -11.852 -3.629 1 98.69 78 SER A C 1
ATOM 591 O O . SER A 1 78 ? -1.217 -13.039 -3.555 1 98.69 78 SER A O 1
ATOM 593 N N . ALA A 1 79 ? -2.564 -11.336 -2.961 1 98.5 79 ALA A N 1
ATOM 594 C CA . ALA A 1 79 ? -3.391 -12.172 -2.092 1 98.5 79 ALA A CA 1
ATOM 595 C C . ALA A 1 79 ? -4.129 -13.234 -2.893 1 98.5 79 ALA A C 1
ATOM 597 O O . ALA A 1 79 ? -4.27 -14.375 -2.443 1 98.5 79 ALA A O 1
ATOM 598 N N . LEU A 1 80 ? -4.59 -12.875 -4.07 1 98 80 LEU A N 1
ATOM 599 C CA . LEU A 1 80 ? -5.289 -13.82 -4.934 1 98 80 LEU A CA 1
ATOM 600 C C . LEU A 1 80 ? -4.371 -14.969 -5.34 1 98 80 LEU A C 1
ATOM 602 O O . LEU A 1 80 ? -4.805 -16.109 -5.43 1 98 80 LEU A O 1
ATOM 606 N N . VAL A 1 81 ? -3.062 -14.641 -5.668 1 98.12 81 VAL A N 1
ATOM 607 C CA . VAL A 1 81 ? -2.109 -15.672 -6.062 1 98.12 81 VAL A CA 1
ATOM 608 C C . VAL A 1 81 ? -2.051 -16.766 -4.988 1 98.12 81 VAL A C 1
ATOM 610 O O . VAL A 1 81 ? -2.121 -17.953 -5.301 1 98.12 81 VAL A O 1
ATOM 613 N N . PHE A 1 82 ? -2.09 -16.375 -3.754 1 97.31 82 PHE A N 1
ATOM 614 C CA . PHE A 1 82 ? -1.982 -17.344 -2.67 1 97.31 82 PHE A CA 1
ATOM 615 C C . PHE A 1 82 ? -3.299 -18.078 -2.475 1 97.31 82 PHE A C 1
ATOM 617 O O . PHE A 1 82 ? -3.307 -19.25 -2.082 1 97.31 82 PHE A O 1
ATOM 624 N N . GLN A 1 83 ? -4.383 -17.391 -2.742 1 97.25 83 GLN A N 1
ATOM 625 C CA . GLN A 1 83 ? -5.676 -18.062 -2.658 1 97.25 83 GLN A CA 1
ATOM 626 C C . GLN A 1 83 ? -5.812 -19.141 -3.734 1 97.25 83 GLN A C 1
ATOM 628 O O . GLN A 1 83 ? -6.375 -20.203 -3.486 1 97.25 83 GLN A O 1
ATOM 633 N N . ARG A 1 84 ? -5.219 -18.844 -4.914 1 96.5 84 ARG A N 1
ATOM 634 C CA . ARG A 1 84 ? -5.391 -19.719 -6.066 1 96.5 84 ARG A CA 1
ATOM 635 C C . ARG A 1 84 ? -4.266 -20.75 -6.141 1 96.5 84 ARG A C 1
ATOM 637 O O . ARG A 1 84 ? -4.449 -21.844 -6.695 1 96.5 84 ARG A O 1
ATOM 644 N N . HIS A 1 85 ? -3.127 -20.422 -5.602 1 96.69 85 HIS A N 1
ATOM 645 C CA . HIS A 1 85 ? -1.933 -21.266 -5.59 1 96.69 85 HIS A CA 1
ATOM 646 C C . HIS A 1 85 ? -1.308 -21.312 -4.199 1 96.69 85 HIS A C 1
ATOM 648 O O . HIS A 1 85 ? -0.249 -20.719 -3.971 1 96.69 85 HIS A O 1
ATOM 654 N N . PRO A 1 86 ? -1.883 -22.109 -3.264 1 95.5 86 PRO A N 1
ATOM 655 C CA . PRO A 1 86 ? -1.475 -22.094 -1.857 1 95.5 86 PRO A CA 1
ATOM 656 C C . PRO A 1 86 ? -0.047 -22.594 -1.655 1 95.5 86 PRO A C 1
ATOM 658 O O . PRO A 1 86 ? 0.546 -22.375 -0.596 1 95.5 86 PRO A O 1
ATOM 661 N N . GLU A 1 87 ? 0.502 -23.203 -2.621 1 95 87 GLU A N 1
ATOM 662 C CA . GLU A 1 87 ? 1.854 -23.75 -2.494 1 95 87 GLU A CA 1
ATOM 663 C C . GLU A 1 87 ? 2.898 -22.719 -2.938 1 95 87 GLU A C 1
ATOM 665 O O . GLU A 1 87 ? 4.102 -22.969 -2.812 1 95 87 GLU A O 1
ATOM 670 N N . ALA A 1 88 ? 2.436 -21.594 -3.561 1 96.88 88 ALA A N 1
ATOM 671 C CA . ALA A 1 88 ? 3.373 -20.562 -3.99 1 96.88 88 ALA A CA 1
ATOM 672 C C . ALA A 1 88 ? 4.215 -20.062 -2.818 1 96.88 88 ALA A C 1
ATOM 674 O O . ALA A 1 88 ? 3.734 -19.984 -1.686 1 96.88 88 ALA A O 1
ATOM 675 N N . PHE A 1 89 ? 5.465 -19.688 -3.09 1 97.25 89 PHE A N 1
ATOM 676 C CA . PHE A 1 89 ? 6.305 -19.125 -2.041 1 97.25 89 PHE A CA 1
ATOM 677 C C . PHE A 1 89 ? 6.211 -17.609 -2.037 1 97.25 89 PHE A C 1
ATOM 679 O O . PHE A 1 89 ? 5.727 -17 -2.998 1 97.25 89 PHE A O 1
ATOM 686 N N . PHE A 1 90 ? 6.562 -17.031 -0.959 1 97.69 90 PHE A N 1
ATOM 687 C CA . PHE A 1 90 ? 6.652 -15.586 -0.773 1 97.69 90 PHE A CA 1
ATOM 688 C C . PHE A 1 90 ? 8.086 -15.164 -0.497 1 97.69 90 PHE A C 1
ATOM 690 O O . PHE A 1 90 ? 8.742 -15.711 0.393 1 97.69 90 PHE A O 1
ATOM 697 N N . TYR A 1 91 ? 8.578 -14.227 -1.338 1 97.69 91 TYR A N 1
ATOM 698 C CA . TYR A 1 91 ? 9.953 -13.773 -1.164 1 97.69 91 TYR A CA 1
ATOM 699 C C . TYR A 1 91 ? 10.039 -12.258 -1.249 1 97.69 91 TYR A C 1
ATOM 701 O O . TYR A 1 91 ? 9.508 -11.648 -2.18 1 97.69 91 TYR A O 1
ATOM 709 N N . ALA A 1 92 ? 10.695 -11.609 -0.275 1 97.75 92 ALA A N 1
ATOM 710 C CA . ALA A 1 92 ? 10.984 -10.18 -0.272 1 97.75 92 ALA A CA 1
ATOM 711 C C . ALA A 1 92 ? 12.461 -9.922 -0.559 1 97.75 92 ALA A C 1
ATOM 713 O O . ALA A 1 92 ? 13.336 -10.547 0.04 1 97.75 92 ALA A O 1
ATOM 714 N N . THR A 1 93 ? 12.766 -9 -1.438 1 96.94 93 THR A N 1
ATOM 715 C CA . THR A 1 93 ? 14.156 -8.734 -1.795 1 96.94 93 THR A CA 1
ATOM 716 C C . THR A 1 93 ? 14.875 -8.008 -0.663 1 96.94 93 THR A C 1
ATOM 718 O O . THR A 1 93 ? 16.094 -8.117 -0.518 1 96.94 93 THR A O 1
ATOM 721 N N . ASN A 1 94 ? 14.203 -7.234 0.059 1 96.81 94 ASN A N 1
ATOM 722 C CA . ASN A 1 94 ? 14.664 -6.484 1.221 1 96.81 94 ASN A CA 1
ATOM 723 C C . ASN A 1 94 ? 13.5 -6.039 2.102 1 96.81 94 ASN A C 1
ATOM 725 O O . ASN A 1 94 ? 12.336 -6.215 1.734 1 96.81 94 ASN A O 1
ATOM 729 N N . ASP A 1 95 ? 13.805 -5.559 3.262 1 97.88 95 ASP A N 1
ATOM 730 C CA . ASP A 1 95 ? 12.773 -5.051 4.168 1 97.88 95 ASP A CA 1
ATOM 731 C C . ASP A 1 95 ? 13.148 -3.67 4.703 1 97.88 95 ASP A C 1
ATOM 733 O O . ASP A 1 95 ? 12.766 -3.301 5.812 1 97.88 95 ASP A O 1
ATOM 737 N N . ASP A 1 96 ? 13.906 -2.914 3.9 1 97.94 96 ASP A N 1
ATOM 738 C CA . ASP A 1 96 ? 14.336 -1.576 4.293 1 97.94 96 ASP A CA 1
ATOM 739 C C . ASP A 1 96 ? 13.141 -0.705 4.676 1 97.94 96 ASP A C 1
ATOM 741 O O . ASP A 1 96 ? 12.172 -0.609 3.926 1 97.94 96 ASP A O 1
ATOM 745 N N . ALA A 1 97 ? 13.266 -0.049 5.762 1 98.12 97 ALA A N 1
ATOM 746 C CA . ALA A 1 97 ? 12.133 0.704 6.285 1 98.12 97 ALA A CA 1
ATOM 747 C C . ALA A 1 97 ? 11.945 2.02 5.535 1 98.12 97 ALA A C 1
ATOM 749 O O . ALA A 1 97 ? 10.82 2.404 5.207 1 98.12 97 ALA A O 1
ATOM 750 N N . ALA A 1 98 ? 13.031 2.729 5.293 1 98.38 98 ALA A N 1
ATOM 751 C CA . ALA A 1 98 ? 12.977 4.051 4.672 1 98.38 98 ALA A CA 1
ATOM 752 C C . ALA A 1 98 ? 14.336 4.434 4.086 1 98.38 98 ALA A C 1
ATOM 754 O O . ALA A 1 98 ? 15.367 3.869 4.465 1 98.38 98 ALA A O 1
ATOM 755 N N . ASP A 1 99 ? 14.258 5.324 3.18 1 96.75 99 ASP A N 1
ATOM 756 C CA . ASP A 1 99 ? 15.453 5.902 2.576 1 96.75 99 ASP A CA 1
ATOM 757 C C . ASP A 1 99 ? 15.422 7.43 2.65 1 96.75 99 ASP A C 1
ATOM 759 O O . ASP A 1 99 ? 14.359 8.039 2.539 1 96.75 99 ASP A O 1
ATOM 763 N N . ARG A 1 100 ? 16.609 8.031 2.699 1 95.38 100 ARG A N 1
ATOM 764 C CA . ARG A 1 100 ? 16.703 9.484 2.701 1 95.38 100 ARG A CA 1
ATOM 765 C C . ARG A 1 100 ? 16.719 10.031 1.278 1 95.38 100 ARG A C 1
ATOM 767 O O . ARG A 1 100 ? 17.5 9.57 0.441 1 95.38 100 ARG A O 1
ATOM 774 N N . VAL A 1 101 ? 15.844 10.984 1.059 1 93.56 101 VAL A N 1
ATOM 775 C CA . VAL A 1 101 ? 15.805 11.727 -0.199 1 93.56 101 VAL A CA 1
ATOM 776 C C . VAL A 1 101 ? 15.781 13.227 0.085 1 93.56 101 VAL A C 1
ATOM 778 O O . VAL A 1 101 ? 14.758 13.773 0.501 1 93.56 101 VAL A O 1
ATOM 781 N N . GLY A 1 102 ? 16.891 13.906 -0.243 1 90.94 102 GLY A N 1
ATOM 782 C CA . GLY A 1 102 ? 17 15.297 0.182 1 90.94 102 GLY A CA 1
ATOM 783 C C . GLY A 1 102 ? 16.844 15.469 1.681 1 90.94 102 GLY A C 1
ATOM 784 O O . GLY A 1 102 ? 17.531 14.812 2.463 1 90.94 102 GLY A O 1
ATOM 785 N N . GLY A 1 103 ? 15.953 16.281 2.162 1 93.06 103 GLY A N 1
ATOM 786 C CA . GLY A 1 103 ? 15.734 16.578 3.568 1 93.06 103 GLY A CA 1
ATOM 787 C C . GLY A 1 103 ? 14.695 15.672 4.215 1 93.06 103 GLY A C 1
ATOM 788 O O . GLY A 1 103 ? 14.383 15.828 5.398 1 93.06 103 GLY A O 1
ATOM 789 N N . TRP A 1 104 ? 14.242 14.617 3.387 1 95.5 104 TRP A N 1
ATOM 790 C CA . TRP A 1 104 ? 13.094 13.875 3.893 1 95.5 104 TRP A CA 1
ATOM 791 C C . TRP A 1 104 ? 13.305 12.375 3.738 1 95.5 104 TRP A C 1
ATOM 793 O O . TRP A 1 104 ? 14.203 11.938 3.01 1 95.5 104 TRP A O 1
ATOM 803 N N . MET A 1 105 ? 12.547 11.695 4.461 1 97.5 105 MET A N 1
ATOM 804 C CA . MET A 1 105 ? 12.578 10.234 4.395 1 97.5 105 MET A CA 1
ATOM 805 C C . MET A 1 105 ? 11.469 9.703 3.494 1 97.5 105 MET A C 1
ATOM 807 O O . MET A 1 105 ? 10.344 10.203 3.523 1 97.5 105 MET A O 1
ATOM 811 N N . LEU A 1 106 ? 11.852 8.773 2.715 1 97.94 106 LEU A N 1
ATOM 812 C CA . LEU A 1 106 ? 10.945 8.07 1.817 1 97.94 106 LEU A CA 1
ATOM 813 C C . LEU A 1 106 ? 10.711 6.637 2.289 1 97.94 106 LEU A C 1
ATOM 815 O O . LEU A 1 106 ? 11.664 5.918 2.6 1 97.94 106 LEU A O 1
ATOM 819 N N . PRO A 1 107 ? 9.406 6.199 2.369 1 98.38 107 PRO A N 1
ATOM 820 C CA . PRO A 1 107 ? 9.18 4.805 2.758 1 98.38 107 PRO A CA 1
ATOM 821 C C . PRO A 1 107 ? 9.914 3.812 1.856 1 98.38 107 PRO A C 1
ATOM 823 O O . PRO A 1 107 ? 9.875 3.945 0.63 1 98.38 107 PRO A O 1
ATOM 826 N N . GLY A 1 108 ? 10.594 2.881 2.461 1 98.25 108 GLY A N 1
ATOM 827 C CA . GLY A 1 108 ? 11.242 1.802 1.729 1 98.25 108 GLY A CA 1
ATOM 828 C C . GLY A 1 108 ? 10.32 0.624 1.47 1 98.25 108 GLY A C 1
ATOM 829 O O . GLY A 1 108 ? 9.102 0.779 1.432 1 98.25 108 GLY A O 1
ATOM 830 N N . ASN A 1 109 ? 10.891 -0.53 1.154 1 98.5 109 ASN A N 1
ATOM 831 C CA . ASN A 1 109 ? 10.102 -1.721 0.852 1 98.5 109 ASN A CA 1
ATOM 832 C C . ASN A 1 109 ? 9.422 -2.275 2.1 1 98.5 109 ASN A C 1
ATOM 834 O O . ASN A 1 109 ? 8.367 -2.9 2.012 1 98.5 109 ASN A O 1
ATOM 838 N N . GLY A 1 110 ? 9.969 -2.021 3.293 1 98.5 110 GLY A N 1
ATOM 839 C CA . GLY A 1 110 ? 9.469 -2.564 4.543 1 98.5 110 GLY A CA 1
ATOM 840 C C . GLY A 1 110 ? 7.98 -2.32 4.746 1 98.5 110 GLY A C 1
ATOM 841 O O . GLY A 1 110 ? 7.207 -3.268 4.902 1 98.5 110 GLY A O 1
ATOM 842 N N . PRO A 1 111 ? 7.602 -1.083 4.754 1 98.5 111 PRO A N 1
ATOM 843 C CA . PRO A 1 111 ? 6.18 -0.765 4.918 1 98.5 111 PRO A CA 1
ATOM 844 C C . PRO A 1 111 ? 5.305 -1.41 3.846 1 98.5 111 PRO A C 1
ATOM 846 O O . PRO A 1 111 ? 4.219 -1.913 4.148 1 98.5 111 PRO A O 1
ATOM 849 N N . LEU A 1 112 ? 5.699 -1.452 2.605 1 98.25 112 LEU A N 1
ATOM 850 C CA . LEU A 1 112 ? 4.938 -2.047 1.513 1 98.25 112 LEU A CA 1
ATOM 851 C C . LEU A 1 112 ? 4.844 -3.561 1.678 1 98.25 112 LEU A C 1
ATOM 853 O O . LEU A 1 112 ? 3.768 -4.141 1.508 1 98.25 112 LEU A O 1
ATOM 857 N N . LEU A 1 113 ? 5.984 -4.133 2.01 1 98.44 113 LEU A N 1
ATOM 858 C CA . LEU A 1 113 ? 6.059 -5.562 2.275 1 98.44 113 LEU A CA 1
ATOM 859 C C . LEU A 1 113 ? 5.078 -5.965 3.373 1 98.44 113 LEU A C 1
ATOM 861 O O . LEU A 1 113 ? 4.383 -6.977 3.248 1 98.44 113 LEU A O 1
ATOM 865 N N . GLY A 1 114 ? 5.02 -5.133 4.41 1 97.62 114 GLY A N 1
ATOM 866 C CA . GLY A 1 114 ? 4.094 -5.406 5.496 1 97.62 114 GLY A CA 1
ATOM 867 C C . GLY A 1 114 ? 2.646 -5.469 5.047 1 97.62 114 GLY A C 1
ATOM 868 O O . GLY A 1 114 ? 1.885 -6.324 5.496 1 97.62 114 GLY A O 1
ATOM 869 N N . ALA A 1 115 ? 2.266 -4.582 4.18 1 98.12 115 ALA A N 1
ATOM 870 C CA . ALA A 1 115 ? 0.903 -4.559 3.652 1 98.12 115 ALA A CA 1
ATOM 871 C C . ALA A 1 115 ? 0.595 -5.828 2.867 1 98.12 115 ALA A C 1
ATOM 873 O O . ALA A 1 115 ? -0.467 -6.434 3.039 1 98.12 115 ALA A O 1
ATOM 874 N N . ILE A 1 116 ? 1.535 -6.207 1.982 1 98.62 116 ILE A N 1
ATOM 875 C CA . ILE A 1 116 ? 1.32 -7.348 1.099 1 98.62 116 ILE A CA 1
ATOM 876 C C . ILE A 1 116 ? 1.271 -8.633 1.919 1 98.62 116 ILE A C 1
ATOM 878 O O . ILE A 1 116 ? 0.389 -9.477 1.718 1 98.62 116 ILE A O 1
ATOM 882 N N . GLU A 1 117 ? 2.154 -8.758 2.904 1 98.31 117 GLU A N 1
ATOM 883 C CA . GLU A 1 117 ? 2.148 -9.922 3.783 1 98.31 117 GLU A CA 1
ATOM 884 C C . GLU A 1 117 ? 0.844 -10.008 4.57 1 98.31 117 GLU A C 1
ATOM 886 O O . GLU A 1 117 ? 0.247 -11.086 4.672 1 98.31 117 GLU A O 1
ATOM 891 N N . ALA A 1 118 ? 0.445 -8.906 5.133 1 98.38 118 ALA A N 1
ATOM 892 C CA . ALA A 1 118 ? -0.789 -8.867 5.914 1 98.38 118 ALA A CA 1
ATOM 893 C C . ALA A 1 118 ? -1.998 -9.203 5.043 1 98.38 118 ALA A C 1
ATOM 895 O O . ALA A 1 118 ? -2.906 -9.914 5.477 1 98.38 118 ALA A O 1
ATOM 896 N N . ALA A 1 119 ? -2.018 -8.656 3.85 1 98.62 119 ALA A N 1
ATOM 897 C CA . ALA A 1 119 ? -3.107 -8.93 2.916 1 98.62 119 ALA A CA 1
ATOM 898 C C . ALA A 1 119 ? -3.182 -10.414 2.574 1 98.62 119 ALA A C 1
ATOM 900 O O . ALA A 1 119 ? -4.262 -11.008 2.582 1 98.62 119 ALA A O 1
ATOM 901 N N . CYS A 1 120 ? -2.029 -11.008 2.238 1 98.31 120 CYS A N 1
ATOM 902 C CA . CYS A 1 120 ? -1.981 -12.422 1.899 1 98.31 120 CYS A CA 1
ATOM 903 C C . CYS A 1 120 ? -2.434 -13.281 3.074 1 98.31 120 CYS A C 1
ATOM 905 O O . CYS A 1 120 ? -3.189 -14.234 2.896 1 98.31 120 CYS A O 1
ATOM 907 N N . ALA A 1 121 ? -2.004 -12.867 4.297 1 97.44 121 ALA A N 1
ATOM 908 C CA . ALA A 1 121 ? -2.373 -13.609 5.496 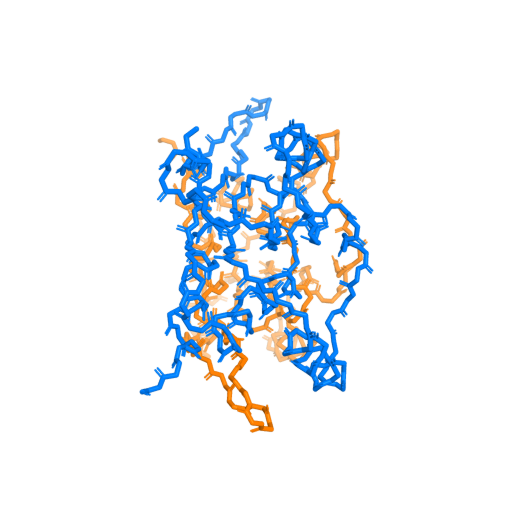1 97.44 121 ALA A CA 1
ATOM 909 C C . ALA A 1 121 ? -3.871 -13.5 5.77 1 97.44 121 ALA A C 1
ATOM 911 O O . ALA A 1 121 ? -4.527 -14.5 6.078 1 97.44 121 ALA A O 1
ATOM 912 N N . ALA A 1 122 ? -4.422 -12.359 5.602 1 97.19 122 ALA A N 1
ATOM 913 C CA . ALA A 1 122 ? -5.828 -12.086 5.895 1 97.19 122 ALA A CA 1
ATOM 914 C C . ALA A 1 122 ? -6.742 -12.812 4.914 1 97.19 122 ALA A C 1
ATOM 916 O O . ALA A 1 122 ? -7.871 -13.18 5.258 1 97.19 122 ALA A O 1
ATOM 917 N N . CYS A 1 123 ? -6.203 -13.055 3.732 1 96.81 123 CYS A N 1
ATOM 918 C CA . CYS A 1 123 ? -7.039 -13.617 2.674 1 96.81 123 CYS A CA 1
ATOM 919 C C . CYS A 1 123 ? -6.785 -15.109 2.516 1 96.81 123 CYS A C 1
ATOM 921 O O . CYS A 1 123 ? -7.367 -15.75 1.641 1 96.81 123 CYS A O 1
ATOM 923 N N . ALA A 1 124 ? -5.844 -15.68 3.309 1 91.81 124 ALA A N 1
ATOM 924 C CA . ALA A 1 124 ? -5.469 -17.078 3.188 1 91.81 124 ALA A CA 1
ATOM 925 C C . ALA A 1 124 ? -6.672 -18 3.414 1 91.81 124 ALA A C 1
ATOM 927 O O . ALA A 1 124 ? -7.504 -17.734 4.281 1 91.81 124 ALA A O 1
ATOM 928 N N . PRO A 1 125 ? -6.723 -18.953 2.529 1 83.5 125 PRO A N 1
ATOM 929 C CA . PRO A 1 125 ? -7.812 -19.906 2.74 1 83.5 125 PRO A CA 1
ATOM 930 C C . PRO A 1 125 ? -7.711 -20.625 4.086 1 83.5 125 PRO A C 1
ATOM 932 O O . PRO A 1 125 ? -6.617 -20.781 4.633 1 83.5 125 PRO A O 1
ATOM 935 N N . GLU A 1 126 ? -8.867 -20.797 4.82 1 65.5 126 GLU A N 1
ATOM 936 C CA . GLU A 1 126 ? -8.938 -21.547 6.066 1 65.5 126 GLU A CA 1
ATOM 937 C C . GLU A 1 126 ? -8.477 -22.984 5.863 1 65.5 126 GLU A C 1
ATOM 939 O O . GLU A 1 126 ? -8.633 -23.547 4.777 1 65.5 126 GLU A O 1
ATOM 944 N N . TYR B 1 1 ? -17 11.297 16.016 1 78.75 1 TYR B N 1
ATOM 945 C CA . TYR B 1 1 ? -15.891 10.828 16.828 1 78.75 1 TYR B CA 1
ATOM 946 C C . TYR B 1 1 ? -14.664 11.719 16.656 1 78.75 1 TYR B C 1
ATOM 948 O O . TYR B 1 1 ? -14.148 12.281 17.625 1 78.75 1 TYR B O 1
ATOM 956 N N . LEU B 1 2 ? -14.227 12.055 15.422 1 87.25 2 LEU B N 1
ATOM 957 C CA . LEU B 1 2 ? -12.992 12.805 15.172 1 87.25 2 LEU B CA 1
ATOM 958 C C . LEU B 1 2 ? -13.109 14.227 15.719 1 87.25 2 LEU B C 1
ATOM 960 O O . LEU B 1 2 ? -12.18 14.727 16.359 1 87.25 2 LEU B O 1
ATOM 964 N N . ARG B 1 3 ? -14.305 14.852 15.57 1 87.31 3 ARG B N 1
ATOM 965 C CA . ARG B 1 3 ? -14.523 16.219 16.031 1 87.31 3 ARG B CA 1
ATOM 966 C C . ARG B 1 3 ? -14.461 16.312 17.547 1 87.31 3 ARG B C 1
ATOM 968 O O . ARG B 1 3 ? -13.961 17.297 18.109 1 87.31 3 ARG B O 1
ATOM 975 N N . GLN B 1 4 ? -14.93 15.219 18.25 1 88.25 4 GLN B N 1
ATOM 976 C CA . GLN B 1 4 ? -14.883 15.188 19.703 1 88.25 4 GLN B CA 1
ATOM 977 C C . GLN B 1 4 ? -13.461 15 20.219 1 88.25 4 GLN B C 1
ATOM 979 O O . GLN B 1 4 ? -13.039 15.656 21.172 1 88.25 4 GLN B O 1
ATOM 984 N N . ALA B 1 5 ? -12.648 14.18 19.531 1 90.69 5 ALA B N 1
ATOM 985 C CA . ALA B 1 5 ? -11.289 13.844 19.938 1 90.69 5 ALA B CA 1
ATOM 986 C C . ALA B 1 5 ? -10.32 14.961 19.578 1 90.69 5 ALA B C 1
ATOM 988 O O . ALA B 1 5 ? -9.32 15.18 20.266 1 90.69 5 ALA B O 1
ATOM 989 N N . HIS B 1 6 ? -10.625 15.625 18.422 1 93.56 6 HIS B N 1
ATOM 990 C CA . HIS B 1 6 ? -9.773 16.688 17.906 1 93.56 6 HIS B CA 1
ATOM 991 C C . HIS B 1 6 ? -10.594 17.922 17.531 1 93.56 6 HIS B C 1
ATOM 993 O O . HIS B 1 6 ? -10.703 18.266 16.344 1 93.56 6 HIS B O 1
ATOM 999 N N . PRO B 1 7 ? -11.047 18.641 18.516 1 91.19 7 PRO B N 1
ATOM 1000 C CA . PRO B 1 7 ? -11.992 19.719 18.281 1 91.19 7 PRO B CA 1
ATOM 1001 C C . PRO B 1 7 ? -11.391 20.875 17.469 1 91.19 7 PRO B C 1
ATOM 1003 O O . PRO B 1 7 ? -12.109 21.609 16.797 1 91.19 7 PRO B O 1
ATOM 1006 N N . SER B 1 8 ? -10.07 21.016 17.453 1 93.94 8 SER B N 1
ATOM 1007 C CA . SER B 1 8 ? -9.445 22.156 16.781 1 93.94 8 SER B CA 1
ATOM 1008 C C . SER B 1 8 ? -8.992 21.766 15.375 1 93.94 8 SER B C 1
ATOM 1010 O O . SER B 1 8 ? -8.562 22.625 14.602 1 93.94 8 SER B O 1
ATOM 1012 N N . ALA B 1 9 ? -9.148 20.516 15.023 1 96 9 ALA B N 1
ATOM 1013 C CA . ALA B 1 9 ? -8.68 20.047 13.719 1 96 9 ALA B CA 1
ATOM 1014 C C . ALA B 1 9 ? -9.531 20.625 12.594 1 96 9 ALA B C 1
ATOM 1016 O O . ALA B 1 9 ? -10.758 20.703 12.719 1 96 9 ALA B O 1
ATOM 1017 N N . VAL B 1 10 ? -8.883 21.016 11.539 1 96.5 10 VAL B N 1
ATOM 1018 C CA . VAL B 1 10 ? -9.594 21.609 10.414 1 96.5 10 VAL B CA 1
ATOM 1019 C C . VAL B 1 10 ? -9.188 20.906 9.117 1 96.5 10 VAL B C 1
ATOM 1021 O O . VAL B 1 10 ? -10.047 20.5 8.32 1 96.5 10 VAL B O 1
ATOM 1024 N N . ARG B 1 11 ? -7.914 20.766 8.844 1 98.19 11 ARG B N 1
ATOM 1025 C CA . ARG B 1 11 ? -7.383 20.25 7.578 1 98.19 11 ARG B CA 1
ATOM 1026 C C . ARG B 1 11 ? -6.855 18.828 7.738 1 98.19 11 ARG B C 1
ATOM 1028 O O . ARG B 1 11 ? -5.996 18.578 8.586 1 98.19 11 ARG B O 1
ATOM 1035 N N . LEU B 1 12 ? -7.398 17.969 6.934 1 98.56 12 LEU B N 1
ATOM 1036 C CA . LEU B 1 12 ? -7.043 16.547 7.031 1 98.56 12 LEU B CA 1
ATOM 1037 C C . LEU B 1 12 ? -6.469 16.047 5.711 1 98.56 12 LEU B C 1
ATOM 1039 O O . LEU B 1 12 ? -6.961 16.406 4.637 1 98.56 12 LEU B O 1
ATOM 1043 N N . TYR B 1 13 ? -5.445 15.273 5.75 1 98.81 13 TYR B N 1
ATOM 1044 C CA . TYR B 1 13 ? -5.074 14.422 4.625 1 98.81 13 TYR B CA 1
ATOM 1045 C C . TYR B 1 13 ? -5.785 13.078 4.703 1 98.81 13 TYR B C 1
ATOM 1047 O O . TYR B 1 13 ? -5.707 12.383 5.719 1 98.81 13 TYR B O 1
ATOM 1055 N N . VAL B 1 14 ? -6.457 12.711 3.658 1 98.81 14 VAL B N 1
ATOM 1056 C CA . VAL B 1 14 ? -7.32 11.531 3.686 1 98.81 14 VAL B CA 1
ATOM 1057 C C . VAL B 1 14 ? -6.809 10.492 2.688 1 98.81 14 VAL B C 1
ATOM 1059 O O . VAL B 1 14 ? -6.562 10.812 1.522 1 98.81 14 VAL B O 1
ATOM 1062 N N . VAL B 1 15 ? -6.551 9.336 3.168 1 98.81 15 VAL B N 1
ATOM 1063 C CA . VAL B 1 15 ? -6.418 8.141 2.348 1 98.81 15 VAL B CA 1
ATOM 1064 C C . VAL B 1 15 ? -7.684 7.293 2.455 1 98.81 15 VAL B C 1
ATOM 1066 O O . VAL B 1 15 ? -7.98 6.738 3.518 1 98.81 15 VAL B O 1
ATOM 1069 N N . GLY B 1 16 ? -8.414 7.191 1.44 1 98.62 16 GLY B N 1
ATOM 1070 C CA . GLY B 1 16 ? -9.719 6.547 1.455 1 98.62 16 GLY B CA 1
ATOM 1071 C C . GLY B 1 16 ? -10.586 6.934 0.274 1 98.62 16 GLY B C 1
ATOM 1072 O O . GLY B 1 16 ? -10.188 7.75 -0.557 1 98.62 16 GLY B O 1
ATOM 1073 N N . GLY B 1 17 ? -11.719 6.332 0.199 1 97.75 17 GLY B N 1
ATOM 1074 C CA . GLY B 1 17 ? -12.625 6.562 -0.916 1 97.75 17 GLY B CA 1
ATOM 1075 C C . GLY B 1 17 ? -13.445 7.828 -0.765 1 97.75 17 GLY B C 1
ATOM 1076 O O . GLY B 1 17 ? -13.297 8.562 0.215 1 97.75 17 GLY B O 1
ATOM 1077 N N . GLY B 1 18 ? -14.242 8.055 -1.807 1 97.88 18 GLY B N 1
ATOM 1078 C CA . GLY B 1 18 ? -15.062 9.258 -1.848 1 97.88 18 GLY B CA 1
ATOM 1079 C C . GLY B 1 18 ? -16.047 9.344 -0.696 1 97.88 18 GLY B C 1
ATOM 1080 O O . GLY B 1 18 ? -16.328 10.43 -0.194 1 97.88 18 GLY B O 1
ATOM 1081 N N . GLY B 1 19 ? -16.609 8.234 -0.27 1 97.81 19 GLY B N 1
ATOM 1082 C CA . GLY B 1 19 ? -17.531 8.219 0.847 1 97.81 19 GLY B CA 1
ATOM 1083 C C . GLY B 1 19 ? -16.938 8.758 2.131 1 97.81 19 GLY B C 1
ATOM 1084 O O . GLY B 1 19 ? -17.594 9.508 2.861 1 97.81 19 GLY B O 1
ATOM 1085 N N . LEU B 1 20 ? -15.711 8.391 2.393 1 98.06 20 LEU B N 1
ATOM 1086 C CA . LEU B 1 20 ? -15.023 8.883 3.584 1 98.06 20 LEU B CA 1
ATOM 1087 C C . LEU B 1 20 ? -14.812 10.391 3.508 1 98.06 20 LEU B C 1
ATOM 1089 O O . LEU B 1 20 ? -15.07 11.109 4.477 1 98.06 20 LEU B O 1
ATOM 1093 N N . VAL B 1 21 ? -14.359 10.891 2.354 1 98.44 21 VAL B N 1
ATOM 1094 C CA . VAL B 1 21 ? -14.133 12.312 2.158 1 98.44 21 VAL B CA 1
ATOM 1095 C C . VAL B 1 21 ? -15.438 13.078 2.359 1 98.44 21 VAL B C 1
ATOM 1097 O O . VAL B 1 21 ? -15.469 14.094 3.062 1 98.44 21 VAL B O 1
ATOM 1100 N N . ASP B 1 22 ? -16.531 12.57 1.832 1 98.38 22 ASP B N 1
ATOM 1101 C CA . ASP B 1 22 ? -17.844 13.203 1.957 1 98.38 22 ASP B CA 1
ATOM 1102 C C . ASP B 1 22 ? -18.266 13.305 3.42 1 98.38 22 ASP B C 1
ATOM 1104 O O . ASP B 1 22 ? -18.75 14.352 3.859 1 98.38 22 ASP B O 1
ATOM 1108 N N . GLU B 1 23 ? -18.125 12.203 4.109 1 97.38 23 GLU B N 1
ATOM 1109 C CA . GLU B 1 23 ? -18.5 12.156 5.52 1 97.38 23 GLU B CA 1
ATOM 1110 C C . GLU B 1 23 ? -17.719 13.18 6.336 1 97.38 23 GLU B C 1
ATOM 1112 O O . GLU B 1 23 ? -18.281 13.891 7.164 1 97.38 23 GLU B O 1
ATOM 1117 N N . LEU B 1 24 ? -16.406 13.289 6.121 1 97.81 24 LEU B N 1
ATOM 1118 C CA . LEU B 1 24 ? -15.547 14.219 6.852 1 97.81 24 LEU B CA 1
ATOM 1119 C C . LEU B 1 24 ? -15.898 15.664 6.52 1 97.81 24 LEU B C 1
ATOM 1121 O O . LEU B 1 24 ? -15.93 16.516 7.41 1 97.81 24 LEU B O 1
ATOM 1125 N N . GLN B 1 25 ? -16.172 15.891 5.223 1 97.69 25 GLN B N 1
ATOM 1126 C CA . GLN B 1 25 ? -16.531 17.25 4.801 1 97.69 25 GLN B CA 1
ATOM 1127 C C . GLN B 1 25 ? -17.859 17.672 5.402 1 97.69 25 GLN B C 1
ATOM 1129 O O . GLN B 1 25 ? -18.047 18.844 5.75 1 97.69 25 GLN B O 1
ATOM 1134 N N . LYS B 1 26 ? -18.75 16.75 5.535 1 96.69 26 LYS B N 1
ATOM 1135 C CA . LYS B 1 26 ? -20.031 17.031 6.172 1 96.69 26 LYS B CA 1
ATOM 1136 C C . LYS B 1 26 ? -19.844 17.438 7.629 1 96.69 26 LYS B C 1
ATOM 1138 O O . LYS B 1 26 ? -20.641 18.203 8.172 1 96.69 26 LYS B O 1
ATOM 1143 N N . GLU B 1 27 ? -18.797 16.938 8.203 1 95.88 27 GLU B N 1
ATOM 1144 C CA . GLU B 1 27 ? -18.484 17.25 9.594 1 95.88 27 GLU B CA 1
ATOM 1145 C C . GLU B 1 27 ? -17.688 18.547 9.711 1 95.88 27 GLU B C 1
ATOM 1147 O O . GLU B 1 27 ? -17.234 18.906 10.797 1 95.88 27 GLU B O 1
ATOM 1152 N N . GLY B 1 28 ? -17.328 19.172 8.555 1 95.94 28 GLY B N 1
ATOM 1153 C CA . GLY B 1 28 ? -16.734 20.5 8.57 1 95.94 28 GLY B CA 1
ATOM 1154 C C . GLY B 1 28 ? -15.227 20.484 8.336 1 95.94 28 GLY B C 1
ATOM 1155 O O . GLY B 1 28 ? -14.562 21.516 8.469 1 95.94 28 GLY B O 1
ATOM 1156 N N . PHE B 1 29 ? -14.703 19.375 7.973 1 97.81 29 PHE B N 1
ATOM 1157 C CA . PHE B 1 29 ? -13.273 19.297 7.723 1 97.81 29 PHE B CA 1
ATOM 1158 C C . PHE B 1 29 ? -12.945 19.672 6.285 1 97.81 29 PHE B C 1
ATOM 1160 O O . PHE B 1 29 ? -13.75 19.438 5.379 1 97.81 29 PHE B O 1
ATOM 1167 N N . ILE B 1 30 ? -11.805 20.266 6.113 1 97.81 30 ILE B N 1
ATOM 1168 C CA . ILE B 1 30 ? -11.203 20.438 4.793 1 97.81 30 ILE B CA 1
ATOM 1169 C C . ILE B 1 30 ? -10.305 19.234 4.477 1 97.81 30 ILE B C 1
ATOM 1171 O O . ILE B 1 30 ? -9.344 18.969 5.199 1 97.81 30 ILE B O 1
ATOM 1175 N N . CYS B 1 31 ? -10.656 18.562 3.422 1 98.12 31 CYS B N 1
ATOM 1176 C CA . CYS B 1 31 ? -9.961 17.312 3.121 1 98.12 31 CYS B CA 1
ATOM 1177 C C . CYS B 1 31 ? -9.102 17.453 1.872 1 98.12 31 CYS B C 1
ATOM 1179 O O . CYS B 1 31 ? -9.539 18.031 0.874 1 98.12 31 CYS B O 1
ATOM 1181 N N . THR B 1 32 ? -7.898 16.984 1.964 1 98 32 THR B N 1
ATOM 1182 C CA . THR B 1 32 ? -7.031 16.734 0.817 1 98 32 THR B CA 1
ATOM 1183 C C . THR B 1 32 ? -6.73 15.25 0.68 1 98 32 THR B C 1
ATOM 1185 O O . THR B 1 32 ? -6.879 14.492 1.641 1 98 32 THR B O 1
ATOM 1188 N N . GLY B 1 33 ? -6.395 14.859 -0.517 1 98 33 GLY B N 1
ATOM 1189 C CA . GLY B 1 33 ? -6.191 13.438 -0.772 1 98 33 GLY B CA 1
ATOM 1190 C C . GLY B 1 33 ? -7.441 12.734 -1.265 1 98 33 GLY B C 1
ATOM 1191 O O . GLY B 1 33 ? -8.219 13.305 -2.035 1 98 33 GLY B O 1
ATOM 1192 N N . GLY B 1 34 ? -7.605 11.539 -0.801 1 98.19 34 GLY B N 1
ATOM 1193 C CA . GLY B 1 34 ? -8.75 10.781 -1.292 1 98.19 34 GLY B CA 1
ATOM 1194 C C . GLY B 1 34 ? -8.75 10.617 -2.801 1 98.19 34 GLY B C 1
ATOM 1195 O O . GLY B 1 34 ? -7.688 10.477 -3.416 1 98.19 34 GLY B O 1
ATOM 1196 N N . PRO B 1 35 ? -9.93 10.625 -3.398 1 98.44 35 PRO B N 1
ATOM 1197 C CA . PRO B 1 35 ? -10.062 10.344 -4.832 1 98.44 35 PRO B CA 1
ATOM 1198 C C . PRO B 1 35 ? -9.367 11.391 -5.699 1 98.44 35 PRO B C 1
ATOM 1200 O O . PRO B 1 35 ? -8.961 11.094 -6.824 1 98.44 35 PRO B O 1
ATOM 1203 N N . ALA B 1 36 ? -9.188 12.602 -5.125 1 98.06 36 ALA B N 1
ATOM 1204 C CA . ALA B 1 36 ? -8.547 13.68 -5.875 1 98.06 36 ALA B CA 1
ATOM 1205 C C . ALA B 1 36 ? -7.113 13.32 -6.238 1 98.06 36 ALA B C 1
ATOM 1207 O O . ALA B 1 36 ? -6.531 13.906 -7.156 1 98.06 36 ALA B O 1
ATOM 1208 N N . GLU B 1 37 ? -6.539 12.328 -5.602 1 98.19 37 GLU B N 1
ATOM 1209 C CA . GLU B 1 37 ? -5.141 11.984 -5.836 1 98.19 37 GLU B CA 1
ATOM 1210 C C . GLU B 1 37 ? -5.004 10.57 -6.387 1 98.19 37 GLU B C 1
ATOM 1212 O O . GLU B 1 37 ? -3.904 10.008 -6.41 1 98.19 37 GLU B O 1
ATOM 1217 N N . ASP B 1 38 ? -6.086 9.992 -6.875 1 97.81 38 ASP B N 1
ATOM 1218 C CA . ASP B 1 38 ? -6.09 8.602 -7.324 1 97.81 38 ASP B CA 1
ATOM 1219 C C . ASP B 1 38 ? -5.172 8.414 -8.531 1 97.81 38 ASP B C 1
ATOM 1221 O O . ASP B 1 38 ? -4.594 7.34 -8.711 1 97.81 38 ASP B O 1
ATOM 1225 N N . ASP B 1 39 ? -5.023 9.445 -9.273 1 97.12 39 ASP B N 1
ATOM 1226 C CA . ASP B 1 39 ? -4.309 9.289 -10.531 1 97.12 39 ASP B CA 1
ATOM 1227 C C . ASP B 1 39 ? -2.926 9.93 -10.461 1 97.12 39 ASP B C 1
ATOM 1229 O O . ASP B 1 39 ? -2.232 10.039 -11.477 1 97.12 39 ASP B O 1
ATOM 1233 N N . GLU B 1 40 ? -2.547 10.43 -9.266 1 96.88 40 GLU B N 1
ATOM 1234 C CA . GLU B 1 40 ? -1.235 11.047 -9.102 1 96.88 40 GLU B CA 1
ATOM 1235 C C . GLU B 1 40 ? -0.149 10 -8.891 1 96.88 40 GLU B C 1
ATOM 1237 O O . GLU B 1 40 ? -0.248 9.172 -7.988 1 96.88 40 GLU B O 1
ATOM 1242 N N . LYS B 1 41 ? 0.894 10.055 -9.719 1 96.38 41 LYS B N 1
ATOM 1243 C CA . LYS B 1 41 ? 1.981 9.086 -9.664 1 96.38 41 LYS B CA 1
ATOM 1244 C C . LYS B 1 41 ? 3.174 9.641 -8.883 1 96.38 41 LYS B C 1
ATOM 1246 O O . LYS B 1 41 ? 3.383 10.852 -8.844 1 96.38 41 LYS B O 1
ATOM 1251 N N . PHE B 1 42 ? 3.9 8.734 -8.328 1 97.56 42 PHE B N 1
ATOM 1252 C CA . PHE B 1 42 ? 5.129 9.117 -7.641 1 97.56 42 PHE B CA 1
ATOM 1253 C C . PHE B 1 42 ? 6.277 9.266 -8.625 1 97.56 42 PHE B C 1
ATOM 1255 O O . PHE B 1 42 ? 6.438 8.445 -9.531 1 97.56 42 PHE B O 1
ATOM 1262 N N . THR B 1 43 ? 7.062 10.32 -8.43 1 94.5 43 THR B N 1
ATOM 1263 C CA . THR B 1 43 ? 8.383 10.492 -9.016 1 94.5 43 THR B CA 1
ATOM 1264 C C . THR B 1 43 ? 9.359 11.07 -7.996 1 94.5 43 THR B C 1
ATOM 1266 O O . THR B 1 43 ? 8.961 11.852 -7.125 1 94.5 43 THR B O 1
ATOM 1269 N N . GLU B 1 44 ? 10.539 10.656 -8.117 1 90.75 44 GLU B N 1
ATOM 1270 C CA . GLU B 1 44 ? 11.531 11.195 -7.191 1 90.75 44 GLU B CA 1
ATOM 1271 C C . GLU B 1 44 ? 11.617 12.711 -7.289 1 90.75 44 GLU B C 1
ATOM 1273 O O . GLU B 1 44 ? 11.703 13.398 -6.27 1 90.75 44 GLU B O 1
ATOM 1278 N N . GLU B 1 45 ? 11.602 13.211 -8.492 1 90.69 45 GLU B N 1
ATOM 1279 C CA . GLU B 1 45 ? 11.617 14.648 -8.711 1 90.69 45 GLU B CA 1
ATOM 1280 C C . GLU B 1 45 ? 10.406 15.32 -8.078 1 90.69 45 GLU B C 1
ATOM 1282 O O . GLU B 1 45 ? 10.523 16.391 -7.477 1 90.69 45 GLU B O 1
ATOM 1287 N N . GLY B 1 46 ? 9.297 14.672 -8.164 1 94.94 46 GLY B N 1
ATOM 1288 C CA . GLY B 1 46 ? 8.062 15.203 -7.621 1 94.94 46 GLY B CA 1
ATOM 1289 C C . GLY B 1 46 ? 8.016 15.164 -6.105 1 94.94 46 GLY B C 1
ATOM 1290 O O . GLY B 1 46 ? 7.309 15.961 -5.48 1 94.94 46 GLY B O 1
ATOM 1291 N N . PHE B 1 47 ? 8.859 14.305 -5.578 1 95.25 47 PHE B N 1
ATOM 1292 C CA . PHE B 1 47 ? 8.828 14.109 -4.133 1 95.25 47 PHE B CA 1
ATOM 1293 C C . PHE B 1 47 ? 9.312 15.359 -3.408 1 95.25 47 PHE B C 1
ATOM 1295 O O . PHE B 1 47 ? 8.758 15.742 -2.377 1 95.25 47 PHE B O 1
ATOM 1302 N N . LYS B 1 48 ? 10.273 16.078 -3.918 1 90.12 48 LYS B N 1
ATOM 1303 C CA . LYS B 1 48 ? 10.773 17.297 -3.301 1 90.12 48 LYS B CA 1
ATOM 1304 C C . LYS B 1 48 ? 9.719 18.406 -3.332 1 90.12 48 LYS B C 1
ATOM 1306 O O . LYS B 1 48 ? 9.477 19.062 -2.32 1 90.12 48 LYS B O 1
ATOM 1311 N N . SER B 1 49 ? 9.133 18.453 -4.461 1 94.62 49 SER B N 1
ATOM 1312 C CA . SER B 1 49 ? 8.062 19.453 -4.594 1 94.62 49 SER B CA 1
ATOM 1313 C C . SER B 1 49 ? 6.887 19.125 -3.686 1 94.62 49 SER B C 1
ATOM 1315 O O . SER B 1 49 ? 6.27 20.016 -3.105 1 94.62 49 SER B O 1
ATOM 1317 N N . LEU B 1 50 ? 6.609 17.859 -3.547 1 96.88 50 LEU B N 1
ATOM 1318 C CA . LEU B 1 50 ? 5.523 17.391 -2.689 1 96.88 50 LEU B CA 1
ATOM 1319 C C . LEU B 1 50 ? 5.801 17.734 -1.229 1 96.88 50 LEU B C 1
ATOM 1321 O O . LEU B 1 50 ? 4.906 18.203 -0.516 1 96.88 50 LEU B O 1
ATOM 1325 N N . ALA B 1 51 ? 6.988 17.531 -0.825 1 95.69 51 ALA B N 1
ATOM 1326 C CA . ALA B 1 51 ? 7.379 17.828 0.549 1 95.69 51 ALA B CA 1
ATOM 1327 C C . ALA B 1 51 ? 7.191 19.312 0.855 1 95.69 51 ALA B C 1
ATOM 1329 O O . ALA B 1 51 ? 6.711 19.672 1.933 1 95.69 51 ALA B O 1
ATOM 1330 N N . ASP B 1 52 ? 7.555 20.156 -0.096 1 95.44 52 ASP B N 1
ATOM 1331 C CA . ASP B 1 52 ? 7.387 21.594 0.071 1 95.44 52 ASP B CA 1
ATOM 1332 C C . ASP B 1 52 ? 5.906 21.969 0.165 1 95.44 52 ASP B C 1
ATOM 1334 O O . ASP B 1 52 ? 5.512 22.734 1.039 1 95.44 52 ASP B O 1
ATOM 1338 N N . ALA B 1 53 ? 5.152 21.391 -0.699 1 96.75 53 ALA B N 1
ATOM 1339 C CA . ALA B 1 53 ? 3.721 21.672 -0.724 1 96.75 53 ALA B CA 1
ATOM 1340 C C . ALA B 1 53 ? 3.057 21.266 0.586 1 96.75 53 ALA B C 1
ATOM 1342 O O . ALA B 1 53 ? 2.217 21.984 1.122 1 96.75 53 ALA B O 1
ATOM 1343 N N . VAL B 1 5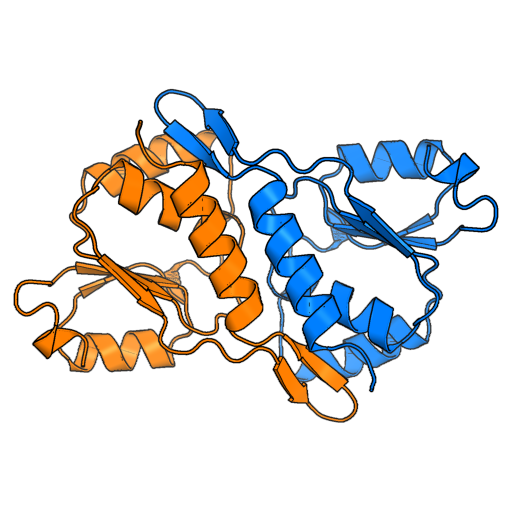4 ? 3.443 20.094 1.095 1 97.75 54 VAL B N 1
ATOM 1344 C CA . VAL B 1 54 ? 2.9 19.594 2.35 1 97.75 54 VAL B CA 1
ATOM 1345 C C . VAL B 1 54 ? 3.285 20.516 3.496 1 97.75 54 VAL B C 1
ATOM 1347 O O . VAL B 1 54 ? 2.49 20.75 4.41 1 97.75 54 VAL B O 1
ATOM 1350 N N . GLY B 1 55 ? 4.473 21.031 3.412 1 96.44 55 GLY B N 1
ATOM 1351 C CA . GLY B 1 55 ? 4.941 21.953 4.438 1 96.44 55 GLY B CA 1
ATOM 1352 C C . GLY B 1 55 ? 4.203 23.266 4.434 1 96.44 55 GLY B C 1
ATOM 1353 O O . GLY B 1 55 ? 4.07 23.922 5.473 1 96.44 55 GLY B O 1
ATOM 1354 N N . GLU B 1 56 ? 3.756 23.641 3.252 1 96.44 56 GLU B N 1
ATOM 1355 C CA . GLU B 1 56 ? 3.105 24.938 3.086 1 96.44 56 GLU B CA 1
ATOM 1356 C C . GLU B 1 56 ? 1.63 24.875 3.469 1 96.44 56 GLU B C 1
ATOM 1358 O O . GLU B 1 56 ? 1.008 25.891 3.76 1 96.44 56 GLU B O 1
ATOM 1363 N N . GLU B 1 57 ? 1.146 23.656 3.465 1 95.31 57 GLU B N 1
ATOM 1364 C CA . GLU B 1 57 ? -0.243 23.438 3.854 1 95.31 57 GLU B CA 1
ATOM 1365 C C . GLU B 1 57 ? -0.34 22.922 5.289 1 95.31 57 GLU B C 1
ATOM 1367 O O . GLU B 1 57 ? 0.528 22.188 5.754 1 95.31 57 GLU B O 1
ATOM 1372 N N . MET B 1 58 ? -1.224 23.359 6.023 1 94.31 58 MET B N 1
ATOM 1373 C CA . MET B 1 58 ? -1.409 22.828 7.371 1 94.31 58 MET B CA 1
ATOM 1374 C C . MET B 1 58 ? -2.223 21.531 7.34 1 94.31 58 MET B C 1
ATOM 1376 O O . MET B 1 58 ? -3.209 21.438 6.605 1 94.31 58 MET B O 1
ATOM 1380 N N . PHE B 1 59 ? -1.746 20.562 8.031 1 98.19 59 PHE B N 1
ATOM 1381 C CA . PHE B 1 59 ? -2.492 19.328 8.258 1 98.19 59 PHE B CA 1
ATOM 1382 C C . PHE B 1 59 ? -2.619 19.031 9.75 1 98.19 59 PHE B C 1
ATOM 1384 O O . PHE B 1 59 ? -1.614 18.953 10.461 1 98.19 59 PHE B O 1
ATOM 1391 N N . ASP B 1 60 ? -3.857 18.844 10.141 1 98.19 60 ASP B N 1
ATOM 1392 C CA . ASP B 1 60 ? -4.113 18.547 11.547 1 98.19 60 ASP B CA 1
ATOM 1393 C C . ASP B 1 60 ? -4.102 17.047 11.805 1 98.19 60 ASP B C 1
ATOM 1395 O O . ASP B 1 60 ? -3.971 16.609 12.945 1 98.19 60 ASP B O 1
ATOM 1399 N N . GLY B 1 61 ? -4.27 16.281 10.727 1 98.12 61 GLY B N 1
ATOM 1400 C CA . GLY B 1 61 ? -4.293 14.836 10.906 1 98.12 61 GLY B CA 1
ATOM 1401 C C . GLY B 1 61 ? -4.316 14.07 9.594 1 98.12 61 GLY B C 1
ATOM 1402 O O . GLY B 1 61 ? -4.559 14.656 8.531 1 98.12 61 GLY B O 1
ATOM 1403 N N . VAL B 1 62 ? -3.979 12.812 9.68 1 98.69 62 VAL B N 1
ATOM 1404 C CA . VAL B 1 62 ? -4.121 11.844 8.609 1 98.69 62 VAL B CA 1
ATOM 1405 C C . VAL B 1 62 ? -5.223 10.844 8.961 1 98.69 62 VAL B C 1
ATOM 1407 O O . VAL B 1 62 ? -5.203 10.242 10.031 1 98.69 62 VAL B O 1
ATOM 1410 N N . VAL B 1 63 ? -6.184 10.75 8.094 1 98.69 63 VAL B N 1
ATOM 1411 C CA . VAL B 1 63 ? -7.289 9.812 8.281 1 98.69 63 VAL B CA 1
ATOM 1412 C C . VAL B 1 63 ? -7.227 8.727 7.211 1 98.69 63 VAL B C 1
ATOM 1414 O O . VAL B 1 63 ? -7.172 9.023 6.016 1 98.69 63 VAL B O 1
ATOM 1417 N N . VAL B 1 64 ? -7.25 7.484 7.664 1 98.75 64 VAL B N 1
ATOM 1418 C CA . VAL B 1 64 ? -7.055 6.355 6.758 1 98.75 64 VAL B CA 1
ATOM 1419 C C . VAL B 1 64 ? -8.289 5.457 6.785 1 98.75 64 VAL B C 1
ATOM 1421 O O . VAL B 1 64 ? -8.688 4.965 7.844 1 98.75 64 VAL B O 1
ATOM 1424 N N . GLY B 1 65 ? -8.906 5.32 5.668 1 98.5 65 GLY B N 1
ATOM 1425 C CA . GLY B 1 65 ? -9.945 4.328 5.414 1 98.5 65 GLY B CA 1
ATOM 1426 C C . GLY B 1 65 ? -9.602 3.389 4.273 1 98.5 65 GLY B C 1
ATOM 1427 O O . GLY B 1 65 ? -8.469 3.391 3.781 1 98.5 65 GLY B O 1
ATOM 1428 N N . TRP B 1 66 ? -10.523 2.541 3.982 1 98.19 66 TRP B N 1
ATOM 1429 C CA . TRP B 1 66 ? -10.328 1.624 2.865 1 98.19 66 TRP B CA 1
ATOM 1430 C C . TRP B 1 66 ? -10.25 2.383 1.544 1 98.19 66 TRP B C 1
ATOM 1432 O O . TRP B 1 66 ? -11.133 3.193 1.237 1 98.19 66 TRP B O 1
ATOM 1442 N N . ASP B 1 67 ? -9.148 2.197 0.823 1 98.44 67 ASP B N 1
ATOM 1443 C CA . ASP B 1 67 ? -8.883 2.926 -0.414 1 98.44 67 ASP B CA 1
ATOM 1444 C C . ASP B 1 67 ? -8.5 1.971 -1.542 1 98.44 67 ASP B C 1
ATOM 1446 O O . ASP B 1 67 ? -7.336 1.578 -1.661 1 98.44 67 ASP B O 1
ATOM 1450 N N . THR B 1 68 ? -9.453 1.648 -2.441 1 98 68 THR B N 1
ATOM 1451 C CA . THR B 1 68 ? -9.18 0.723 -3.535 1 98 68 THR B CA 1
ATOM 1452 C C . THR B 1 68 ? -8.305 1.383 -4.598 1 98 68 THR B C 1
ATOM 1454 O O . THR B 1 68 ? -7.914 0.741 -5.574 1 98 68 THR B O 1
ATOM 1457 N N . ALA B 1 69 ? -7.969 2.629 -4.398 1 98.25 69 ALA B N 1
ATOM 1458 C CA . ALA B 1 69 ? -7.051 3.348 -5.277 1 98.25 69 ALA B CA 1
ATOM 1459 C C . ALA B 1 69 ? -5.77 3.727 -4.535 1 98.25 69 ALA B C 1
ATOM 1461 O O . ALA B 1 69 ? -5.105 4.703 -4.891 1 98.25 69 ALA B O 1
ATOM 1462 N N . LEU B 1 70 ? -5.426 3.025 -3.521 1 98.56 70 LEU B N 1
ATOM 1463 C CA . LEU B 1 70 ? -4.184 3.285 -2.799 1 98.56 70 LEU B CA 1
ATOM 1464 C C . LEU B 1 70 ? -2.986 3.248 -3.742 1 98.56 70 LEU B C 1
ATOM 1466 O O . LEU B 1 70 ? -2.889 2.363 -4.594 1 98.56 70 LEU B O 1
ATOM 1470 N N . THR B 1 71 ? -2.104 4.184 -3.529 1 98.44 71 THR B N 1
ATOM 1471 C CA . THR B 1 71 ? -0.85 4.238 -4.273 1 98.44 71 THR B CA 1
ATOM 1472 C C . THR B 1 71 ? 0.332 4.438 -3.328 1 98.44 71 THR B C 1
ATOM 1474 O O . THR B 1 71 ? 0.154 4.871 -2.188 1 98.44 71 THR B O 1
ATOM 1477 N N . TYR B 1 72 ? 1.466 4.133 -3.881 1 98.69 72 TYR B N 1
ATOM 1478 C CA . TYR B 1 72 ? 2.676 4.449 -3.131 1 98.69 72 TYR B CA 1
ATOM 1479 C C . TYR B 1 72 ? 2.74 5.934 -2.795 1 98.69 72 TYR B C 1
ATOM 1481 O O . TYR B 1 72 ? 3.197 6.312 -1.715 1 98.69 72 TYR B O 1
ATOM 1489 N N . ARG B 1 73 ? 2.311 6.777 -3.686 1 98.5 73 ARG B N 1
ATOM 1490 C CA . ARG B 1 73 ? 2.371 8.219 -3.477 1 98.5 73 ARG B CA 1
ATOM 1491 C C . ARG B 1 73 ? 1.558 8.633 -2.256 1 98.5 73 ARG B C 1
ATOM 1493 O O . ARG B 1 73 ? 1.994 9.477 -1.466 1 98.5 73 ARG B O 1
ATOM 1500 N N . LYS B 1 74 ? 0.378 8.039 -2.131 1 98.69 74 LYS B N 1
ATOM 1501 C CA . LYS B 1 74 ? -0.454 8.359 -0.976 1 98.69 74 LYS B CA 1
ATOM 1502 C C . LYS B 1 74 ? 0.211 7.918 0.324 1 98.69 74 LYS B C 1
ATOM 1504 O O . LYS B 1 74 ? 0.116 8.602 1.343 1 98.69 74 LYS B O 1
ATOM 1509 N N . VAL B 1 75 ? 0.907 6.738 0.288 1 98.75 75 VAL B N 1
ATOM 1510 C CA . VAL B 1 75 ? 1.647 6.258 1.449 1 98.75 75 VAL B CA 1
ATOM 1511 C C . VAL B 1 75 ? 2.773 7.234 1.785 1 98.75 75 VAL B C 1
ATOM 1513 O O . VAL B 1 75 ? 2.91 7.664 2.934 1 98.75 75 VAL B O 1
ATOM 1516 N N . ALA B 1 76 ? 3.516 7.625 0.795 1 98.5 76 ALA B N 1
ATOM 1517 C CA . ALA B 1 76 ? 4.648 8.531 0.982 1 98.5 76 ALA B CA 1
ATOM 1518 C C . ALA B 1 76 ? 4.184 9.891 1.499 1 98.5 76 ALA B C 1
ATOM 1520 O O . ALA B 1 76 ? 4.82 10.477 2.377 1 98.5 76 ALA B O 1
ATOM 1521 N N . LYS B 1 77 ? 3.078 10.383 0.936 1 98.56 77 LYS B N 1
ATOM 1522 C CA . LYS B 1 77 ? 2.58 11.688 1.361 1 98.56 77 LYS B CA 1
ATOM 1523 C C . LYS B 1 77 ? 2.098 11.648 2.809 1 98.56 77 LYS B C 1
ATOM 1525 O O . LYS B 1 77 ? 2.271 12.617 3.555 1 98.56 77 LYS B O 1
ATOM 1530 N N . SER B 1 78 ? 1.499 10.555 3.184 1 98.69 78 SER B N 1
ATOM 1531 C CA . SER B 1 78 ? 1.113 10.414 4.582 1 98.69 78 SER B CA 1
ATOM 1532 C C . SER B 1 78 ? 2.318 10.555 5.508 1 98.69 78 SER B C 1
ATOM 1534 O O . SER B 1 78 ? 2.254 11.25 6.52 1 98.69 78 SER B O 1
ATOM 1536 N N . ALA B 1 79 ? 3.408 9.898 5.148 1 98.44 79 ALA B N 1
ATOM 1537 C CA . ALA B 1 79 ? 4.633 9.984 5.941 1 98.44 79 ALA B CA 1
ATOM 1538 C C . ALA B 1 79 ? 5.184 11.406 5.949 1 98.44 79 ALA B C 1
ATOM 1540 O O . ALA B 1 79 ? 5.68 11.883 6.973 1 98.44 79 ALA B O 1
ATOM 1541 N N . LEU B 1 80 ? 5.086 12.086 4.824 1 98 80 LEU B N 1
ATOM 1542 C CA . LEU B 1 80 ? 5.555 13.461 4.723 1 98 80 LEU B CA 1
ATOM 1543 C C . LEU B 1 80 ? 4.762 14.375 5.652 1 98 80 LEU B C 1
ATOM 1545 O O . LEU B 1 80 ? 5.324 15.297 6.25 1 98 80 LEU B O 1
ATOM 1549 N N . VAL B 1 81 ? 3.398 14.172 5.73 1 98.12 81 VAL B N 1
ATOM 1550 C CA . VAL B 1 81 ? 2.561 14.992 6.598 1 98.12 81 VAL B CA 1
ATOM 1551 C C . VAL B 1 81 ? 3.102 14.953 8.023 1 98.12 81 VAL B C 1
ATOM 1553 O O . VAL B 1 81 ? 3.248 16 8.664 1 98.12 81 VAL B O 1
ATOM 1556 N N . PHE B 1 82 ? 3.541 13.812 8.445 1 97.31 82 PHE B N 1
ATOM 1557 C CA . PHE B 1 82 ? 4.023 13.68 9.812 1 97.31 82 PHE B CA 1
ATOM 1558 C C . PHE B 1 82 ? 5.422 14.273 9.953 1 97.31 82 PHE B C 1
ATOM 1560 O O . PHE B 1 82 ? 5.777 14.789 11.016 1 97.31 82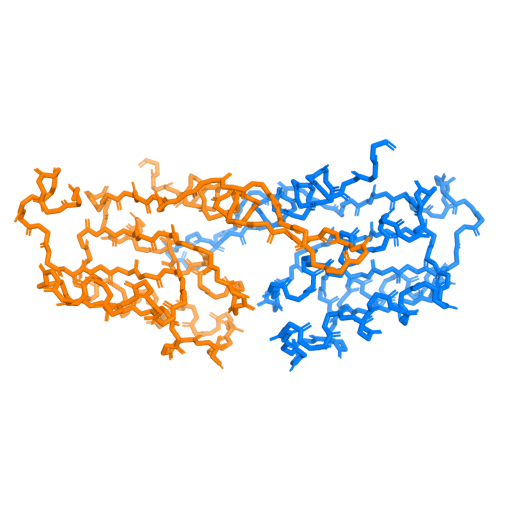 PHE B O 1
ATOM 1567 N N . GLN B 1 83 ? 6.188 14.18 8.906 1 97.19 83 GLN B N 1
ATOM 1568 C CA . GLN B 1 83 ? 7.512 14.797 8.938 1 97.19 83 GLN B CA 1
ATOM 1569 C C . GLN B 1 83 ? 7.41 16.312 9.016 1 97.19 83 GLN B C 1
ATOM 1571 O O . GLN B 1 83 ? 8.195 16.953 9.711 1 97.19 83 GLN B O 1
ATOM 1576 N N . ARG B 1 84 ? 6.375 16.844 8.328 1 96.44 84 ARG B N 1
ATOM 1577 C CA . ARG B 1 84 ? 6.242 18.297 8.211 1 96.44 84 ARG B CA 1
ATOM 1578 C C . ARG B 1 84 ? 5.371 18.859 9.32 1 96.44 84 ARG B C 1
ATOM 1580 O O . ARG B 1 84 ? 5.512 20.016 9.703 1 96.44 84 ARG B O 1
ATOM 1587 N N . HIS B 1 85 ? 4.477 18.062 9.852 1 96.69 85 HIS B N 1
ATOM 1588 C CA . HIS B 1 85 ? 3.543 18.422 10.914 1 96.69 85 HIS B CA 1
ATOM 1589 C C . HIS B 1 85 ? 3.512 17.344 12 1 96.69 85 HIS B C 1
ATOM 1591 O O . HIS B 1 85 ? 2.537 16.609 12.117 1 96.69 85 HIS B O 1
ATOM 1597 N N . PRO B 1 86 ? 4.52 17.312 12.898 1 95.5 86 PRO B N 1
ATOM 1598 C CA . PRO B 1 86 ? 4.684 16.234 13.875 1 95.5 86 PRO B CA 1
ATOM 1599 C C . PRO B 1 86 ? 3.545 16.188 14.891 1 95.5 86 PRO B C 1
ATOM 1601 O O . PRO B 1 86 ? 3.369 15.188 15.578 1 95.5 86 PRO B O 1
ATOM 1604 N N . GLU B 1 87 ? 2.781 17.203 14.953 1 95 87 GLU B N 1
ATOM 1605 C CA . GLU B 1 87 ? 1.693 17.266 15.922 1 95 87 GLU B CA 1
ATOM 1606 C C . GLU B 1 87 ? 0.402 16.703 15.336 1 95 87 GLU B C 1
ATOM 1608 O O . GLU B 1 87 ? -0.602 16.562 16.031 1 95 87 GLU B O 1
ATOM 1613 N N . ALA B 1 88 ? 0.395 16.453 14 1 96.88 88 ALA B N 1
ATOM 1614 C CA . ALA B 1 88 ? -0.797 15.898 13.367 1 96.88 88 ALA B CA 1
ATOM 1615 C C . ALA B 1 88 ? -1.202 14.578 14.023 1 96.88 88 ALA B C 1
ATOM 1617 O O . ALA B 1 88 ? -0.345 13.805 14.453 1 96.88 88 ALA B O 1
ATOM 1618 N N . PHE B 1 89 ? -2.496 14.312 14.078 1 97.25 89 PHE B N 1
ATOM 1619 C CA . PHE B 1 89 ? -2.959 13.031 14.609 1 97.25 89 PHE B CA 1
ATOM 1620 C C . PHE B 1 89 ? -3.131 12.008 13.492 1 97.25 89 PHE B C 1
ATOM 1622 O O . PHE B 1 89 ? -3.156 12.367 12.312 1 97.25 89 PHE B O 1
ATOM 1629 N N . PHE B 1 90 ? -3.131 10.773 13.859 1 97.81 90 PHE B N 1
ATOM 1630 C CA . PHE B 1 90 ? -3.387 9.641 12.969 1 97.81 90 PHE B CA 1
ATOM 1631 C C . PHE B 1 90 ? -4.66 8.914 13.383 1 97.81 90 PHE B C 1
ATOM 1633 O O . PHE B 1 90 ? -4.816 8.539 14.547 1 97.81 90 PHE B O 1
ATOM 1640 N N . TYR B 1 91 ? -5.582 8.805 12.414 1 97.69 91 TYR B N 1
ATOM 1641 C CA . TYR B 1 91 ? -6.844 8.141 12.719 1 97.69 91 TYR B CA 1
ATOM 1642 C C . TYR B 1 91 ? -7.215 7.148 11.617 1 97.69 91 TYR B C 1
ATOM 1644 O O . TYR B 1 91 ? -7.188 7.488 10.438 1 97.69 91 TYR B O 1
ATOM 1652 N N . ALA B 1 92 ? -7.562 5.898 11.977 1 97.69 92 ALA B N 1
ATOM 1653 C CA . ALA B 1 92 ? -8.07 4.871 11.07 1 97.69 92 ALA B CA 1
ATOM 1654 C C . ALA B 1 92 ? -9.562 4.645 11.273 1 97.69 92 ALA B C 1
ATOM 1656 O O . ALA B 1 92 ? -10.023 4.492 12.406 1 97.69 92 ALA B O 1
ATOM 1657 N N . THR B 1 93 ? -10.328 4.602 10.234 1 96.94 93 THR B N 1
ATOM 1658 C CA . THR B 1 93 ? -11.766 4.438 10.359 1 96.94 93 THR B CA 1
ATOM 1659 C C . THR B 1 93 ? -12.117 3.012 10.781 1 96.94 93 THR B C 1
ATOM 1661 O O . THR B 1 93 ? -13.148 2.781 11.414 1 96.94 93 THR B O 1
ATOM 1664 N N . ASN B 1 94 ? -11.375 2.102 10.383 1 96.81 94 ASN B N 1
ATOM 1665 C CA . ASN B 1 94 ? -11.484 0.68 10.695 1 96.81 94 ASN B CA 1
ATOM 1666 C C . ASN B 1 94 ? -10.172 -0.053 10.445 1 96.81 94 ASN B C 1
ATOM 1668 O O . ASN B 1 94 ? -9.227 0.524 9.906 1 96.81 94 ASN B O 1
ATOM 1672 N N . ASP B 1 95 ? -10.086 -1.261 10.898 1 97.81 95 ASP B N 1
ATOM 1673 C CA . ASP B 1 95 ? -8.891 -2.076 10.68 1 97.81 95 ASP B CA 1
ATOM 1674 C C . ASP B 1 95 ? -9.266 -3.461 10.156 1 97.81 95 ASP B C 1
ATOM 1676 O O . ASP B 1 95 ? -8.547 -4.438 10.398 1 97.81 95 ASP B O 1
ATOM 1680 N N . ASP B 1 96 ? -10.391 -3.529 9.445 1 97.94 96 ASP B N 1
ATOM 1681 C CA . ASP B 1 96 ? -10.859 -4.793 8.883 1 97.94 96 ASP B CA 1
ATOM 1682 C C . ASP B 1 96 ? -9.773 -5.457 8.039 1 97.94 96 ASP B C 1
ATOM 1684 O O . ASP B 1 96 ? -9.188 -4.82 7.16 1 97.94 96 ASP B O 1
ATOM 1688 N N . ALA B 1 97 ? -9.586 -6.695 8.25 1 98.19 97 ALA B N 1
ATOM 1689 C CA . ALA B 1 97 ? -8.477 -7.391 7.594 1 98.19 97 ALA B CA 1
ATOM 1690 C C . ALA B 1 97 ? -8.82 -7.715 6.145 1 98.19 97 ALA B C 1
ATOM 1692 O O . ALA B 1 97 ? -7.992 -7.547 5.25 1 98.19 97 ALA B O 1
ATOM 1693 N N . ALA B 1 98 ? -10.023 -8.219 5.902 1 98.38 98 ALA B N 1
ATOM 1694 C CA . ALA B 1 98 ? -10.438 -8.656 4.574 1 98.38 98 ALA B CA 1
ATOM 1695 C C . ALA B 1 98 ? -11.961 -8.742 4.473 1 98.38 98 ALA B C 1
ATOM 1697 O O . ALA B 1 98 ? -12.648 -8.812 5.488 1 98.38 98 ALA B O 1
ATOM 1698 N N . ASP B 1 99 ? -12.383 -8.688 3.277 1 96.88 99 ASP B N 1
ATOM 1699 C CA . ASP B 1 99 ? -13.797 -8.859 2.967 1 96.88 99 ASP B CA 1
ATOM 1700 C C . ASP B 1 99 ? -14 -9.945 1.911 1 96.88 99 ASP B C 1
ATOM 1702 O O . ASP B 1 99 ? -13.18 -10.094 1.004 1 96.88 99 ASP B O 1
ATOM 1706 N N . ARG B 1 100 ? -15.156 -10.594 1.964 1 95.5 100 ARG B N 1
ATOM 1707 C CA . ARG B 1 100 ? -15.492 -11.602 0.958 1 95.5 100 ARG B CA 1
ATOM 1708 C C . ARG B 1 100 ? -16.141 -10.961 -0.26 1 95.5 100 ARG B C 1
ATOM 1710 O O . ARG B 1 100 ? -17.094 -10.18 -0.125 1 95.5 100 ARG B O 1
ATOM 1717 N N . VAL B 1 101 ? -15.594 -11.289 -1.417 1 93.88 101 VAL B N 1
ATOM 1718 C CA . VAL B 1 101 ? -16.172 -10.883 -2.697 1 93.88 101 VAL B CA 1
ATOM 1719 C C . VAL B 1 101 ? -16.297 -12.094 -3.615 1 93.88 101 VAL B C 1
ATOM 1721 O O . VAL B 1 101 ? -15.289 -12.594 -4.145 1 93.88 101 VAL B O 1
ATOM 1724 N N . GLY B 1 102 ? -17.547 -12.508 -3.877 1 91.19 102 GLY B N 1
ATOM 1725 C CA . GLY B 1 102 ? -17.719 -13.766 -4.586 1 91.19 102 GLY B CA 1
ATOM 1726 C C . GLY B 1 102 ? -17.031 -14.93 -3.891 1 91.19 102 GLY B C 1
ATOM 1727 O O . GLY B 1 102 ? -17.266 -15.164 -2.699 1 91.19 102 GLY B O 1
ATOM 1728 N N . GLY B 1 103 ? -16.172 -15.68 -4.512 1 93.25 103 GLY B N 1
ATOM 1729 C CA . GLY B 1 103 ? -15.5 -16.844 -3.982 1 93.25 103 GLY B CA 1
ATOM 1730 C C . GLY B 1 103 ? -14.164 -16.531 -3.34 1 93.25 103 GLY B C 1
ATOM 1731 O O . GLY B 1 103 ? -13.469 -17.422 -2.861 1 93.25 103 GLY B O 1
ATOM 1732 N N . TRP B 1 104 ? -13.875 -15.148 -3.25 1 95.75 104 TRP B N 1
ATOM 1733 C CA . TRP B 1 104 ? -12.516 -14.82 -2.85 1 95.75 104 TRP B CA 1
ATOM 1734 C C . TRP B 1 104 ? -12.508 -13.719 -1.787 1 95.75 104 TRP B C 1
ATOM 1736 O O . TRP B 1 104 ? -13.523 -13.062 -1.565 1 95.75 104 TRP B O 1
ATOM 1746 N N . MET B 1 105 ? -11.43 -13.648 -1.162 1 97.69 105 MET B N 1
ATOM 1747 C CA . MET B 1 105 ? -11.234 -12.617 -0.146 1 97.69 105 MET B CA 1
ATOM 1748 C C . MET B 1 105 ? -10.484 -11.422 -0.72 1 97.69 105 MET B C 1
ATOM 1750 O O . MET B 1 105 ? -9.539 -11.586 -1.491 1 97.69 105 MET B O 1
ATOM 1754 N N . LEU B 1 106 ? -10.961 -10.289 -0.367 1 98.06 106 LEU B N 1
ATOM 1755 C CA . LEU B 1 106 ? -10.359 -9.016 -0.743 1 98.06 106 LEU B CA 1
ATOM 1756 C C . LEU B 1 106 ? -9.727 -8.328 0.466 1 98.06 106 LEU B C 1
ATOM 1758 O O . LEU B 1 106 ? -10.359 -8.219 1.521 1 98.06 106 LEU B O 1
ATOM 1762 N N . PRO B 1 107 ? -8.438 -7.875 0.341 1 98.44 107 PRO B N 1
ATOM 1763 C CA . PRO B 1 107 ? -7.844 -7.164 1.476 1 98.44 107 PRO B CA 1
ATOM 1764 C C . PRO B 1 107 ? -8.68 -5.973 1.931 1 98.44 107 PRO B C 1
ATOM 1766 O O . PRO B 1 107 ? -9.141 -5.184 1.101 1 98.44 107 PRO B O 1
ATOM 1769 N N . GLY B 1 108 ? -8.906 -5.879 3.205 1 98.31 108 GLY B N 1
ATOM 1770 C CA . GLY B 1 108 ? -9.586 -4.73 3.787 1 98.31 108 GLY B CA 1
ATOM 1771 C C . GLY B 1 108 ? -8.648 -3.588 4.121 1 98.31 108 GLY B C 1
ATOM 1772 O O . GLY B 1 108 ? -7.574 -3.463 3.527 1 98.31 108 GLY B O 1
ATOM 1773 N N . ASN B 1 109 ? -9.086 -2.682 4.977 1 98.5 109 ASN B N 1
ATOM 1774 C CA . ASN B 1 109 ? -8.281 -1.524 5.348 1 98.5 109 ASN B CA 1
ATOM 1775 C C . ASN B 1 109 ? -7.09 -1.924 6.219 1 98.5 109 ASN B C 1
ATOM 1777 O O . ASN B 1 109 ? -6.055 -1.259 6.207 1 98.5 109 ASN B O 1
ATOM 1781 N N . GLY B 1 110 ? -7.184 -3.037 6.953 1 98.5 110 GLY B N 1
ATOM 1782 C CA . GLY B 1 110 ? -6.156 -3.473 7.887 1 98.5 110 GLY B CA 1
ATOM 1783 C C . GLY B 1 110 ? -4.773 -3.529 7.27 1 98.5 110 GLY B C 1
ATOM 1784 O O . GLY B 1 110 ? -3.85 -2.865 7.742 1 98.5 110 GLY B O 1
ATOM 1785 N N . PRO B 1 111 ? -4.629 -4.312 6.242 1 98.5 111 PRO B N 1
ATOM 1786 C CA . PRO B 1 111 ? -3.33 -4.406 5.57 1 98.5 111 PRO B CA 1
ATOM 1787 C C . PRO B 1 111 ? -2.83 -3.053 5.066 1 98.5 111 PRO B C 1
ATOM 1789 O O . PRO B 1 111 ? -1.644 -2.742 5.188 1 98.5 111 PRO B O 1
ATOM 1792 N N . LEU B 1 112 ? -3.66 -2.219 4.52 1 98.25 112 LEU B N 1
ATOM 1793 C CA . LEU B 1 112 ? -3.283 -0.905 4.008 1 98.25 112 LEU B CA 1
ATOM 1794 C C . LEU B 1 112 ? -2.877 0.025 5.145 1 98.25 112 LEU B C 1
ATOM 1796 O O . LEU B 1 112 ? -1.866 0.726 5.047 1 98.25 112 LEU B O 1
ATOM 1800 N N . LEU B 1 113 ? -3.684 -0.017 6.188 1 98.44 113 LEU B N 1
ATOM 1801 C CA . LEU B 1 113 ? -3.408 0.757 7.391 1 98.44 113 LEU B CA 1
ATOM 1802 C C . LEU B 1 113 ? -2.031 0.417 7.953 1 98.44 113 LEU B C 1
ATOM 1804 O O . LEU B 1 113 ? -1.275 1.312 8.336 1 98.44 113 LEU B O 1
ATOM 1808 N N . GLY B 1 114 ? -1.726 -0.87 7.957 1 97.56 114 GLY B N 1
ATOM 1809 C CA . GLY B 1 114 ? -0.422 -1.298 8.438 1 97.56 114 GLY B CA 1
ATOM 1810 C C . GLY B 1 114 ? 0.731 -0.688 7.664 1 97.56 114 GLY B C 1
ATOM 1811 O O . GLY B 1 114 ? 1.74 -0.293 8.25 1 97.56 114 GLY B O 1
ATOM 1812 N N . ALA B 1 115 ? 0.595 -0.611 6.375 1 98.06 115 ALA B N 1
ATOM 1813 C CA . ALA B 1 115 ? 1.627 -0.019 5.527 1 98.06 115 ALA B CA 1
ATOM 1814 C C . ALA B 1 115 ? 1.824 1.458 5.852 1 98.06 115 ALA B C 1
ATOM 1816 O O . ALA B 1 115 ? 2.957 1.927 5.98 1 98.06 115 ALA B O 1
ATOM 1817 N N . ILE B 1 116 ? 0.707 2.184 5.965 1 98.62 116 ILE B N 1
ATOM 1818 C CA . ILE B 1 116 ? 0.756 3.627 6.176 1 98.62 116 ILE B CA 1
ATOM 1819 C C . ILE B 1 116 ? 1.332 3.928 7.555 1 98.62 116 ILE B C 1
ATOM 1821 O O . ILE B 1 116 ? 2.197 4.797 7.699 1 98.62 116 ILE B O 1
ATOM 1825 N N . GLU B 1 117 ? 0.932 3.15 8.555 1 98.31 117 GLU B N 1
ATOM 1826 C CA . GLU B 1 117 ? 1.47 3.318 9.906 1 98.31 117 GLU B CA 1
ATOM 1827 C C . GLU B 1 117 ? 2.971 3.045 9.938 1 98.31 117 GLU B C 1
ATOM 1829 O O . GLU B 1 117 ? 3.734 3.811 10.531 1 98.31 117 GLU B O 1
ATOM 1834 N N . ALA B 1 118 ? 3.359 1.968 9.32 1 98.38 118 ALA B N 1
ATOM 1835 C CA . ALA B 1 118 ? 4.773 1.601 9.289 1 98.38 118 ALA B CA 1
ATOM 1836 C C . ALA B 1 118 ? 5.594 2.652 8.547 1 98.38 118 ALA B C 1
ATOM 1838 O O . ALA B 1 118 ? 6.707 2.984 8.961 1 98.38 118 ALA B O 1
ATOM 1839 N N . ALA B 1 119 ? 5.059 3.135 7.453 1 98.62 119 ALA B N 1
ATOM 1840 C CA . ALA B 1 119 ? 5.734 4.172 6.68 1 98.62 119 ALA B CA 1
ATOM 1841 C C . ALA B 1 119 ? 5.926 5.438 7.508 1 98.62 119 ALA B C 1
ATOM 1843 O O . ALA B 1 119 ? 7.012 6.023 7.523 1 98.62 119 ALA B O 1
ATOM 1844 N N . CYS B 1 120 ? 4.852 5.875 8.18 1 98.25 120 CYS B N 1
ATOM 1845 C CA . CYS B 1 120 ? 4.918 7.074 9 1 98.25 120 CYS B CA 1
ATOM 1846 C C . CYS B 1 120 ? 5.922 6.898 10.133 1 98.25 120 CYS B C 1
ATOM 1848 O O . CYS B 1 120 ? 6.703 7.809 10.422 1 98.25 120 CYS B O 1
ATOM 1850 N N . ALA B 1 121 ? 5.926 5.684 10.727 1 97.38 121 ALA B N 1
ATOM 1851 C CA . ALA B 1 121 ? 6.844 5.395 11.82 1 97.38 121 ALA B CA 1
ATOM 1852 C C . ALA B 1 121 ? 8.289 5.383 11.336 1 97.38 121 ALA B C 1
ATOM 1854 O O . ALA B 1 121 ? 9.172 5.953 11.977 1 97.38 121 ALA B O 1
ATOM 1855 N N . ALA B 1 122 ? 8.539 4.82 10.203 1 97.12 122 ALA B N 1
ATOM 1856 C CA . ALA B 1 122 ? 9.883 4.668 9.656 1 97.12 122 ALA B CA 1
ATOM 1857 C C . ALA B 1 122 ? 10.461 6.02 9.234 1 97.12 122 ALA B C 1
ATOM 1859 O O . ALA B 1 122 ? 11.68 6.215 9.273 1 97.12 122 ALA B O 1
ATOM 1860 N N . CYS B 1 123 ? 9.57 6.922 8.914 1 96.75 123 CYS B N 1
ATOM 1861 C CA . CYS B 1 123 ? 10.016 8.203 8.367 1 96.75 123 CYS B CA 1
ATOM 1862 C C . CYS B 1 123 ? 9.984 9.289 9.438 1 96.75 123 CYS B C 1
ATOM 1864 O O . CYS B 1 123 ? 10.297 10.445 9.156 1 96.75 123 CYS B O 1
ATOM 1866 N N . ALA B 1 124 ? 9.547 8.953 10.672 1 92 124 A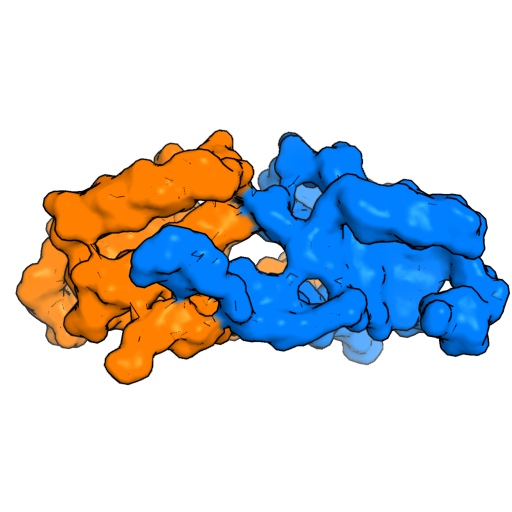LA B N 1
ATOM 1867 C CA . ALA B 1 124 ? 9.391 9.938 11.742 1 92 124 ALA B CA 1
ATOM 1868 C C . ALA B 1 124 ? 10.727 10.602 12.062 1 92 124 ALA B C 1
ATOM 1870 O O . ALA B 1 124 ? 11.773 9.945 12.07 1 92 124 ALA B O 1
ATOM 1871 N N . PRO B 1 125 ? 10.586 11.906 12.203 1 83.69 125 PRO B N 1
ATOM 1872 C CA . PRO B 1 125 ? 11.812 12.594 12.594 1 83.69 125 PRO B CA 1
ATOM 1873 C C . PRO B 1 125 ? 12.359 12.117 13.93 1 83.69 125 PRO B C 1
ATOM 1875 O O . PRO B 1 125 ? 11.602 11.633 14.781 1 83.69 125 PRO B O 1
ATOM 1878 N N . GLU B 1 126 ? 13.703 11.875 14.016 1 65.5 126 GLU B N 1
ATOM 1879 C CA . GLU B 1 126 ? 14.383 11.516 15.258 1 65.5 126 GLU B CA 1
ATOM 1880 C C . GLU B 1 126 ? 14.125 12.547 16.344 1 65.5 126 GLU B C 1
ATOM 1882 O O . GLU B 1 126 ? 13.938 13.734 16.062 1 65.5 126 GLU B O 1
#

Organism: Polarella glacialis (NCBI:txid89957)